Protein AF-A0A7V8XXS6-F1 (afdb_monomer)

Secondary structure (DSSP, 8-state):
---------------------------TT--TT-THHHHTTTB-S--SSS-EEEEETTEEEEE-HHHHHHHHHHHHHS-EETTTS-S-HHHHHHHHHTTSEEEEEEETTEEEEEE-HHHHHHHHHTB---TTSPPPP---S-S-GGGHHHHTTHHHHHHHHHHHHHHH-TT-EEEEEEEHHHHHHHHHHHHHGGGTT-TT--S-----HHHHHHHHHHTT--EETTEE---SEEEEEEETTEEEEEEE----TTS---PPPPPPP-PPP-------------TTHHHHGGGS-----PPPP-----------------------

Sequence (324 aa):
MSDARWGDPREYDDRDREDERPRVYDERHRDDNDPRDNVMRDLDLPRGDDRELVVDRNRVYELNGEDSRTLAAVGTFRVVPEQDLDSYHNTIDHLRDEGLVKTIDLGDERRGVVLTKEGRDLRDSHSLDRDDEPSQAFYAGVSRSREVDHDSNLYATYRQEEARLRDDHGNLEIRRVVLEQDLKREYQEFLQERNRDCSDSDGRPNRDEDEIRDWARERDLPYFDGQVHFPDYRIEYEVDGRERHEDVELFTPTTAALTPPAAPRPASASTSSDPAVAAVVPDRIRASWRNSYDARIPARPDVRQRQYQPGDGPRGLRLHATTA

pLDDT: mean 71.96, std 25.94, range [25.44, 97.25]

Solvent-accessible surface area (backbone atoms only — not comparable to full-atom values): 20903 Å² total; per-residue (Å²): 134,86,85,88,85,88,88,84,90,86,81,77,83,89,72,89,86,88,75,86,65,81,77,70,75,69,83,76,74,76,59,93,71,52,72,38,54,41,64,31,68,51,45,73,58,51,72,48,90,62,72,42,84,45,78,43,98,94,45,77,44,78,36,18,18,68,46,39,30,50,51,28,44,22,17,57,39,24,28,31,36,55,87,75,45,96,61,56,70,67,48,57,52,49,38,36,76,74,47,29,32,44,79,44,84,69,55,95,93,39,45,24,34,22,16,22,66,60,32,41,52,47,47,65,75,29,49,57,83,52,98,86,56,90,71,69,59,69,36,55,40,78,95,45,83,91,44,46,75,61,36,39,48,49,48,60,51,46,56,52,51,53,52,50,49,44,74,77,30,92,65,59,42,59,62,34,60,46,44,33,70,52,58,51,46,54,50,54,47,65,42,38,55,83,47,77,85,39,95,83,53,90,80,68,65,80,68,52,72,66,58,53,47,50,56,26,58,78,65,75,36,56,70,58,98,92,41,77,54,76,44,59,29,32,43,33,28,31,47,90,93,37,84,48,72,49,78,40,74,82,83,57,74,92,63,78,85,78,85,77,78,78,79,82,76,88,75,80,89,75,93,80,92,83,86,90,79,83,84,79,77,63,77,73,60,66,64,69,72,69,76,75,75,89,72,74,80,76,80,78,82,85,81,78,83,80,84,85,81,89,83,83,85,88,83,90,84,84,90,85,87,85,88,134

Nearest PDB structures (foldseek):
  6qil-assembly2_C  TM=9.169E-01  e=3.861E-02  Halobacterium salinarum NRC-1
  3fm5-assembly3_B  TM=5.125E-01  e=5.196E-02  Rhodococcus jostii RHA1

Foldseek 3Di:
DDDDDDDDDDDDDPDDDPDPPPPPVPPPDPPVCPVLVLLLVQFPDAQAPAFDWQDDDPDTATDHNLLSSVLSLQFQLQKEWPVLRPGDPVSLVRCVVVVQWDWDDPPPPIIIIGGAPVVVSSRVVRGRDDPPDDHEGTDGHDPDPVCNNVSHCVSVVCVVVVVVVCVVAVPKRWRYKFFQVNVVVVLVCQQCVVVPPDPPDPSGRPDDLVNSVVVCVVVVFDDPPSDTDAARMKTWIDGPNDIDIDGHHDPDCVPDDDDDPDDDDDDDDDDDDDDDDDDDDDPVVVVVVPPPDPPPPDDDDDDDDDDDDDDDDDDDDDDDDDDD

Mean predicted aligned error: 16.28 Å

Structure (mmCIF, N/CA/C/O backbone):
data_AF-A0A7V8XXS6-F1
#
_entry.id   AF-A0A7V8XXS6-F1
#
loop_
_atom_site.group_PDB
_atom_site.id
_atom_site.type_symbol
_atom_site.label_atom_id
_atom_site.label_alt_id
_atom_site.label_comp_id
_atom_site.label_asym_id
_atom_site.label_entity_id
_atom_site.label_seq_id
_atom_site.pdbx_PDB_ins_code
_atom_site.Cartn_x
_atom_site.Cartn_y
_atom_site.Cartn_z
_atom_site.occupancy
_atom_site.B_iso_or_equiv
_atom_site.auth_seq_id
_atom_site.auth_comp_id
_atom_site.auth_asym_id
_atom_site.auth_atom_id
_atom_site.pdbx_PDB_model_num
ATOM 1 N N . MET A 1 1 ? 23.940 -18.945 -87.130 1.00 38.62 1 MET A N 1
ATOM 2 C CA . MET A 1 1 ? 24.285 -17.531 -87.380 1.00 38.62 1 MET A CA 1
ATOM 3 C C . MET A 1 1 ? 23.816 -16.788 -86.137 1.00 38.62 1 MET A C 1
ATOM 5 O O . MET A 1 1 ? 22.616 -16.777 -85.919 1.00 38.62 1 MET A O 1
ATOM 9 N N . SER A 1 2 ? 24.680 -16.662 -85.122 1.00 42.12 2 SER A N 1
ATOM 10 C CA . SER A 1 2 ? 25.456 -15.436 -84.800 1.00 42.12 2 SER A CA 1
ATOM 11 C C . SER A 1 2 ? 24.488 -14.294 -84.444 1.00 42.12 2 SER A C 1
ATOM 13 O O . SER A 1 2 ? 23.660 -13.957 -85.275 1.00 42.12 2 SER A O 1
ATOM 15 N N . ASP A 1 3 ? 24.450 -13.708 -83.250 1.00 41.78 3 ASP A N 1
ATOM 16 C CA . ASP A 1 3 ? 25.565 -13.211 -82.449 1.00 41.78 3 ASP A CA 1
ATOM 17 C C . ASP A 1 3 ? 25.153 -13.008 -80.983 1.00 41.78 3 ASP A C 1
ATOM 19 O O . ASP A 1 3 ? 24.004 -12.686 -80.683 1.00 41.78 3 ASP A O 1
ATOM 23 N N . ALA A 1 4 ? 26.128 -13.146 -80.088 1.00 51.53 4 ALA A N 1
ATOM 24 C CA . ALA A 1 4 ? 26.055 -12.710 -78.701 1.00 51.53 4 ALA A CA 1
ATOM 25 C C . ALA A 1 4 ? 26.712 -11.328 -78.574 1.00 51.53 4 ALA A C 1
ATOM 27 O O . ALA A 1 4 ? 27.807 -11.116 -79.094 1.00 51.53 4 ALA A O 1
ATOM 28 N N . ARG A 1 5 ? 26.106 -10.407 -77.814 1.00 46.97 5 ARG A N 1
ATOM 29 C CA . ARG A 1 5 ? 26.803 -9.217 -77.307 1.00 46.97 5 ARG A CA 1
ATOM 30 C C . ARG A 1 5 ? 26.410 -8.944 -75.855 1.00 46.97 5 ARG A C 1
ATOM 32 O O . ARG A 1 5 ? 25.235 -8.863 -75.526 1.00 46.97 5 ARG A O 1
ATOM 39 N N . TRP A 1 6 ? 27.445 -8.866 -75.028 1.00 45.41 6 TRP A N 1
ATOM 40 C CA . TRP A 1 6 ? 27.476 -8.750 -73.570 1.00 45.41 6 TRP A CA 1
ATOM 41 C C . TRP A 1 6 ? 27.361 -7.307 -73.040 1.00 45.41 6 TRP A C 1
ATOM 43 O O . TRP A 1 6 ? 27.766 -6.374 -73.735 1.00 45.41 6 TRP A O 1
ATOM 53 N N . GLY A 1 7 ? 26.966 -7.201 -71.760 1.00 37.53 7 GLY A N 1
ATOM 54 C CA . GLY A 1 7 ? 27.161 -6.076 -70.818 1.00 37.53 7 GLY A CA 1
ATOM 55 C C . GLY A 1 7 ? 25.826 -5.474 -70.354 1.00 37.53 7 GLY A C 1
ATOM 56 O O . GLY A 1 7 ? 25.020 -5.141 -71.210 1.00 37.53 7 GLY A O 1
ATOM 57 N N . ASP A 1 8 ? 25.471 -5.305 -69.077 1.00 45.03 8 ASP A N 1
ATOM 58 C CA . ASP A 1 8 ? 26.171 -5.282 -67.776 1.00 45.03 8 ASP A CA 1
ATOM 59 C C . ASP A 1 8 ? 25.093 -5.487 -66.659 1.00 45.03 8 ASP A C 1
ATOM 61 O O . ASP A 1 8 ? 23.908 -5.301 -66.952 1.00 45.03 8 ASP A O 1
ATOM 65 N N . PRO A 1 9 ? 25.423 -5.916 -65.419 1.00 53.09 9 PRO A N 1
ATOM 66 C CA . PRO A 1 9 ? 24.487 -6.453 -64.438 1.00 53.09 9 PRO A CA 1
ATOM 67 C C . PRO A 1 9 ? 24.044 -5.428 -63.385 1.00 53.09 9 PRO A C 1
ATOM 69 O O . PRO A 1 9 ? 24.781 -4.498 -63.062 1.00 53.09 9 PRO A O 1
ATOM 72 N N . ARG A 1 10 ? 22.904 -5.757 -62.759 1.00 49.75 10 ARG A N 1
ATOM 73 C CA . ARG A 1 10 ? 22.294 -5.242 -61.513 1.00 49.75 10 ARG A CA 1
ATOM 74 C C . ARG A 1 10 ? 20.968 -4.542 -61.773 1.00 49.75 10 ARG A C 1
ATOM 76 O O . ARG A 1 10 ? 20.918 -3.331 -61.905 1.00 49.75 10 ARG A O 1
ATOM 83 N N . GLU A 1 11 ? 19.899 -5.315 -61.685 1.00 38.12 11 GLU A N 1
ATOM 84 C CA . GLU A 1 11 ? 18.718 -4.859 -60.961 1.00 38.12 11 GLU A CA 1
ATOM 85 C C . GLU A 1 11 ? 18.324 -6.012 -60.045 1.00 38.12 11 GLU A C 1
ATOM 87 O O . GLU A 1 11 ? 17.889 -7.079 -60.479 1.00 38.12 11 GLU A O 1
ATOM 92 N N . TYR A 1 12 ? 18.688 -5.833 -58.777 1.00 44.69 12 TYR A N 1
ATOM 93 C CA . TYR A 1 12 ? 18.210 -6.657 -57.688 1.00 44.69 12 TYR A CA 1
ATOM 94 C C . TYR A 1 12 ? 16.708 -6.414 -57.549 1.00 44.69 12 TYR A C 1
ATOM 96 O O . TYR A 1 12 ? 16.253 -5.280 -57.567 1.00 44.69 12 TYR A O 1
ATOM 104 N N . ASP A 1 13 ? 15.997 -7.526 -57.446 1.00 44.34 13 ASP A N 1
ATOM 105 C CA . ASP A 1 13 ? 14.722 -7.752 -56.774 1.00 44.34 13 ASP A CA 1
ATOM 106 C C . ASP A 1 13 ? 14.307 -6.634 -55.787 1.00 44.34 13 ASP A C 1
ATOM 108 O O . ASP A 1 13 ? 14.613 -6.696 -54.599 1.00 44.34 13 ASP A O 1
ATOM 112 N N . ASP A 1 14 ? 13.581 -5.622 -56.269 1.00 42.88 14 ASP A N 1
ATOM 113 C CA . ASP A 1 14 ? 12.749 -4.756 -55.426 1.00 42.88 14 ASP A CA 1
ATOM 114 C C . ASP A 1 14 ? 11.363 -5.403 -55.303 1.00 42.88 14 ASP A C 1
ATOM 116 O O . ASP A 1 14 ? 10.353 -4.955 -55.852 1.00 42.88 14 ASP A O 1
ATOM 120 N N . ARG A 1 15 ? 11.331 -6.528 -54.592 1.00 51.38 15 ARG A N 1
ATOM 121 C CA . ARG A 1 15 ? 10.144 -6.965 -53.861 1.00 51.38 15 ARG A CA 1
ATOM 122 C C . ARG A 1 15 ? 10.455 -6.774 -52.384 1.00 51.38 15 ARG A C 1
ATOM 124 O O . ARG A 1 15 ? 11.540 -7.126 -51.942 1.00 51.38 15 ARG A O 1
ATOM 131 N N . ASP A 1 16 ? 9.481 -6.223 -51.671 1.00 51.50 16 ASP A N 1
ATOM 132 C CA . ASP A 1 16 ? 9.476 -5.907 -50.236 1.00 51.50 16 ASP A CA 1
ATOM 133 C C . ASP A 1 16 ? 9.913 -4.482 -49.871 1.00 51.50 16 ASP A C 1
ATOM 135 O O . ASP A 1 16 ? 10.986 -4.253 -49.313 1.00 51.50 16 ASP A O 1
ATOM 139 N N . ARG A 1 17 ? 9.015 -3.515 -50.106 1.00 50.47 17 ARG A N 1
ATOM 140 C CA . ARG A 1 17 ? 8.819 -2.348 -49.221 1.00 50.47 17 ARG A CA 1
ATOM 141 C C . ARG A 1 17 ? 7.512 -1.610 -49.541 1.00 50.47 17 ARG A C 1
ATOM 143 O O . ARG A 1 17 ? 7.499 -0.456 -49.944 1.00 50.47 17 ARG A O 1
ATOM 150 N N . GLU A 1 18 ? 6.388 -2.280 -49.320 1.00 45.28 18 GLU A N 1
ATOM 151 C CA . GLU A 1 18 ? 5.104 -1.608 -49.093 1.00 45.28 18 GLU A CA 1
ATOM 152 C C . GLU A 1 18 ? 4.567 -2.075 -47.742 1.00 45.28 18 GLU A C 1
ATOM 154 O O . GLU A 1 18 ? 3.834 -3.049 -47.671 1.00 45.28 18 GLU A O 1
ATOM 159 N N . ASP A 1 19 ? 5.036 -1.437 -46.668 1.00 46.12 19 ASP A N 1
ATOM 160 C CA . ASP A 1 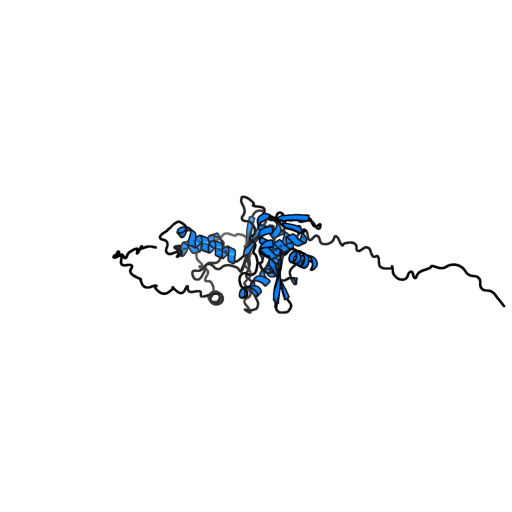19 ? 4.259 -1.179 -45.443 1.00 46.12 19 ASP A CA 1
ATOM 161 C C . ASP A 1 19 ? 5.085 -0.330 -44.451 1.00 46.12 19 ASP A C 1
ATOM 163 O O . ASP A 1 19 ? 5.129 -0.567 -43.246 1.00 46.12 19 ASP A O 1
ATOM 167 N N . GLU A 1 20 ? 5.725 0.738 -44.941 1.00 42.75 20 GLU A N 1
ATOM 168 C CA . GLU A 1 20 ? 6.057 1.887 -44.089 1.00 42.75 20 GLU A CA 1
ATOM 169 C C . GLU A 1 20 ? 4.801 2.751 -43.953 1.00 42.75 20 GLU A C 1
ATOM 171 O O . GLU A 1 20 ? 4.702 3.869 -44.456 1.00 42.75 20 GLU A O 1
ATOM 176 N N . ARG A 1 21 ? 3.794 2.213 -43.258 1.00 39.09 21 ARG A N 1
ATOM 177 C CA . ARG A 1 21 ? 2.845 3.093 -42.586 1.00 39.09 21 ARG A CA 1
ATOM 178 C C . ARG A 1 21 ? 3.634 3.769 -41.470 1.00 39.09 21 ARG A C 1
ATOM 180 O O . ARG A 1 21 ? 4.191 3.049 -40.636 1.00 39.09 21 ARG A O 1
ATOM 187 N N . PRO A 1 22 ? 3.686 5.110 -41.412 1.00 37.88 22 PRO A N 1
ATOM 188 C CA . PRO A 1 22 ? 4.126 5.785 -40.209 1.00 37.88 22 PRO A CA 1
ATOM 189 C C . PRO A 1 22 ? 3.270 5.212 -39.087 1.00 37.88 22 PRO A C 1
ATOM 191 O O . PRO A 1 22 ? 2.044 5.357 -39.107 1.00 37.88 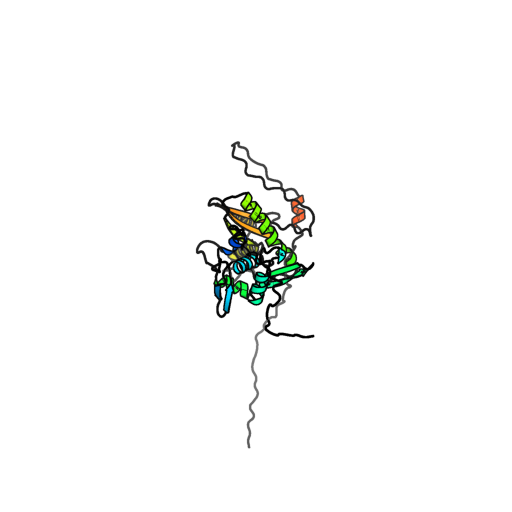22 PRO A O 1
ATOM 194 N N . ARG A 1 23 ? 3.892 4.499 -38.145 1.00 44.66 23 ARG A N 1
ATOM 195 C CA . ARG A 1 23 ? 3.284 4.300 -36.838 1.00 44.66 23 ARG A CA 1
ATOM 196 C C . ARG A 1 23 ? 3.234 5.697 -36.252 1.00 44.66 23 ARG A C 1
ATOM 198 O O . ARG A 1 23 ? 4.194 6.170 -35.660 1.00 44.66 23 ARG A O 1
ATOM 205 N N . VAL A 1 24 ? 2.146 6.392 -36.565 1.00 38.34 24 VAL A N 1
ATOM 206 C CA . VAL A 1 24 ? 1.653 7.496 -35.771 1.00 38.34 24 VAL A CA 1
ATOM 207 C C . VAL A 1 24 ? 1.578 6.885 -34.385 1.00 38.34 24 VAL A C 1
ATOM 209 O O . VAL A 1 24 ? 0.745 6.014 -34.142 1.00 38.34 24 VAL A O 1
ATOM 212 N N . TYR A 1 25 ? 2.564 7.211 -33.551 1.00 40.09 25 TYR A N 1
ATOM 213 C CA . TYR A 1 25 ? 2.436 7.061 -32.119 1.00 40.09 25 TYR A CA 1
ATOM 214 C C . TYR A 1 25 ? 1.132 7.778 -31.810 1.00 40.09 25 TYR A C 1
ATOM 216 O O . TYR A 1 25 ? 1.031 8.989 -32.007 1.00 40.09 25 TYR A O 1
ATOM 224 N N . ASP A 1 26 ? 0.085 7.006 -31.537 1.00 36.59 26 ASP A N 1
ATOM 225 C CA . ASP A 1 26 ? -1.182 7.563 -31.115 1.00 36.59 26 ASP A CA 1
ATOM 226 C C . ASP A 1 26 ? -0.848 8.262 -29.792 1.00 36.59 26 ASP A C 1
ATOM 228 O O . ASP A 1 26 ? -0.727 7.627 -28.755 1.00 36.59 26 ASP A O 1
ATOM 232 N N . GLU A 1 27 ? -0.658 9.582 -29.833 1.00 40.16 27 GLU A N 1
ATOM 233 C CA . GLU A 1 27 ? -0.591 10.477 -28.664 1.00 40.16 27 GLU A CA 1
ATOM 234 C C . GLU A 1 27 ? -1.931 10.493 -27.890 1.00 40.16 27 GLU A C 1
ATOM 236 O O . GLU A 1 27 ? -2.155 11.308 -26.997 1.00 40.16 27 GLU A O 1
ATOM 241 N N . ARG A 1 28 ? -2.859 9.598 -28.244 1.00 42.72 28 ARG A N 1
ATOM 242 C CA . ARG A 1 28 ? -4.103 9.336 -27.540 1.00 42.72 28 ARG A CA 1
ATOM 243 C C . ARG A 1 28 ? -3.830 8.304 -26.452 1.00 42.72 28 ARG A C 1
ATOM 245 O O . ARG A 1 28 ? -3.552 7.156 -26.771 1.00 42.72 28 ARG A O 1
ATOM 252 N N . HIS A 1 29 ? -3.979 8.761 -25.207 1.00 42.84 29 HIS A N 1
ATOM 253 C CA . HIS A 1 29 ? -3.791 8.076 -23.920 1.00 42.84 29 HIS A CA 1
ATOM 254 C C . HIS A 1 29 ? -2.507 8.432 -23.154 1.00 42.84 29 HIS A C 1
ATOM 256 O O . HIS A 1 29 ? -1.905 7.588 -22.502 1.00 42.84 29 HIS A O 1
ATOM 262 N N . ARG A 1 30 ? -2.162 9.725 -23.077 1.00 49.00 30 ARG A N 1
ATOM 263 C CA . ARG A 1 30 ? -1.912 10.252 -21.728 1.00 49.00 30 ARG A CA 1
ATOM 264 C C . ARG A 1 30 ? -3.259 10.219 -21.021 1.00 49.00 30 ARG A C 1
ATOM 266 O O . ARG A 1 30 ? -4.082 11.107 -21.226 1.00 49.00 30 ARG A O 1
ATOM 273 N N . ASP A 1 31 ? -3.546 9.129 -20.316 1.00 52.38 31 ASP A N 1
ATOM 274 C CA . ASP A 1 31 ? -4.564 9.191 -19.279 1.00 52.38 31 ASP A CA 1
ATOM 275 C C . ASP A 1 31 ? -4.013 10.172 -18.248 1.00 52.38 31 ASP A C 1
ATOM 277 O O . ASP A 1 31 ? -3.254 9.797 -17.361 1.00 52.38 31 ASP A O 1
ATOM 281 N N . ASP A 1 32 ? -4.377 11.450 -18.379 1.00 55.41 32 ASP A N 1
ATOM 282 C CA . ASP A 1 32 ? -4.060 12.508 -17.408 1.00 55.41 32 ASP A CA 1
ATOM 283 C C . ASP A 1 32 ? -4.626 12.187 -15.997 1.00 55.41 32 ASP A C 1
ATOM 285 O O . ASP A 1 32 ? -4.482 12.982 -15.074 1.00 55.41 32 ASP A O 1
ATOM 289 N N . ASN A 1 33 ? -5.257 11.016 -15.825 1.00 68.19 33 ASN A N 1
ATOM 290 C CA . ASN A 1 33 ? -5.839 10.478 -14.603 1.00 68.19 33 ASN A CA 1
ATOM 291 C C . ASN A 1 33 ? -5.456 9.003 -14.350 1.00 68.19 33 ASN A C 1
ATOM 293 O O . ASN A 1 33 ? -6.274 8.253 -13.807 1.00 68.19 33 ASN A O 1
ATOM 297 N N . ASP A 1 34 ? -4.251 8.550 -14.718 1.00 83.44 34 ASP A N 1
ATOM 298 C CA . ASP A 1 34 ? -3.785 7.223 -14.289 1.00 83.44 34 ASP A CA 1
ATOM 299 C C . ASP A 1 34 ? -3.885 7.125 -12.752 1.00 83.44 34 ASP A C 1
ATOM 301 O O . ASP A 1 34 ? -3.281 7.922 -12.031 1.00 83.44 34 ASP A O 1
ATOM 305 N N . PRO A 1 35 ? -4.665 6.188 -12.189 1.00 83.31 35 PRO A N 1
ATOM 306 C CA . PRO A 1 35 ? -4.868 6.127 -10.744 1.00 83.31 35 PRO A CA 1
ATOM 307 C C . PRO A 1 35 ? -3.594 5.790 -9.964 1.00 83.31 35 PRO A C 1
ATOM 309 O O . PRO A 1 35 ? -3.535 6.042 -8.761 1.00 83.31 35 PRO A O 1
ATOM 312 N N . ARG A 1 36 ? -2.554 5.273 -10.626 1.00 89.50 36 ARG A N 1
ATOM 313 C CA . ARG A 1 36 ? -1.234 5.058 -10.024 1.00 89.50 36 ARG A CA 1
ATOM 314 C C . ARG A 1 36 ? -0.514 6.379 -9.738 1.00 89.50 36 ARG A C 1
ATOM 316 O O . ARG A 1 36 ? 0.305 6.421 -8.823 1.00 89.50 36 ARG A O 1
ATOM 323 N N . ASP A 1 37 ? -0.850 7.466 -10.438 1.00 87.81 37 ASP A N 1
ATOM 324 C CA . ASP A 1 37 ? -0.275 8.790 -10.163 1.00 87.81 37 ASP A CA 1
ATOM 325 C C . ASP A 1 37 ? -0.681 9.322 -8.779 1.00 87.81 37 ASP A C 1
ATOM 327 O O . ASP A 1 37 ? 0.097 10.046 -8.151 1.00 87.81 37 ASP A O 1
ATOM 331 N N . ASN A 1 38 ? -1.840 8.900 -8.254 1.00 86.75 38 ASN A N 1
ATOM 332 C CA . ASN A 1 38 ? -2.298 9.271 -6.912 1.00 86.75 38 ASN A CA 1
ATOM 333 C C . ASN A 1 38 ? -1.319 8.790 -5.829 1.00 86.75 38 ASN A C 1
ATOM 335 O O . ASN A 1 38 ? -0.929 9.553 -4.951 1.00 86.75 38 ASN A O 1
ATOM 339 N N . VAL A 1 39 ? -0.872 7.532 -5.920 1.00 85.50 39 VAL A N 1
ATOM 340 C CA . VAL A 1 39 ? 0.067 6.926 -4.956 1.00 85.50 39 VAL A CA 1
ATOM 341 C C . VAL A 1 39 ? 1.531 7.287 -5.237 1.00 85.50 39 VAL A C 1
ATOM 343 O O . VAL A 1 39 ? 2.413 6.991 -4.436 1.00 85.50 39 VAL A O 1
ATOM 346 N N . MET A 1 40 ? 1.801 7.954 -6.362 1.00 87.75 40 MET A N 1
ATOM 347 C CA . MET A 1 40 ? 3.117 8.476 -6.739 1.00 87.75 40 MET A CA 1
ATOM 348 C C . MET A 1 40 ? 3.334 9.924 -6.266 1.00 87.75 40 MET A C 1
ATOM 350 O O . MET A 1 40 ? 4.430 10.466 -6.390 1.00 87.75 40 MET A O 1
ATOM 354 N N . ARG A 1 41 ? 2.298 10.609 -5.766 1.00 82.44 41 ARG A N 1
ATOM 355 C CA . ARG A 1 41 ? 2.347 12.042 -5.422 1.00 82.44 41 ARG A CA 1
ATOM 356 C C . ARG A 1 41 ? 3.475 12.411 -4.454 1.00 82.44 41 ARG A C 1
ATOM 358 O O . ARG A 1 41 ? 4.064 13.480 -4.604 1.00 82.44 41 ARG A O 1
ATOM 365 N N . ASP A 1 42 ? 3.795 11.510 -3.534 1.00 83.31 42 ASP A N 1
ATOM 366 C CA . ASP A 1 42 ? 4.806 11.712 -2.493 1.00 83.31 42 ASP A CA 1
ATOM 367 C C . ASP A 1 42 ? 6.199 11.204 -2.901 1.00 83.31 42 ASP A C 1
ATOM 369 O O . ASP A 1 42 ? 7.073 11.058 -2.053 1.00 83.31 42 ASP A O 1
ATOM 373 N N . LEU A 1 43 ? 6.420 10.904 -4.187 1.00 86.38 43 LEU A N 1
ATOM 374 C CA . LEU A 1 43 ? 7.686 10.379 -4.699 1.00 86.38 43 LEU A CA 1
ATOM 375 C C . LEU A 1 43 ? 8.379 11.377 -5.630 1.00 86.38 43 LEU A C 1
ATOM 377 O O . LEU A 1 43 ? 7.772 11.882 -6.583 1.00 86.38 43 LEU A O 1
ATOM 381 N N . ASP A 1 44 ? 9.671 11.586 -5.383 1.00 90.06 44 ASP A N 1
ATOM 382 C CA . ASP A 1 44 ? 10.605 12.289 -6.266 1.00 90.06 44 ASP A CA 1
ATOM 383 C C . ASP A 1 44 ? 11.235 11.306 -7.263 1.00 90.06 44 ASP A C 1
ATOM 385 O O . ASP A 1 44 ? 12.427 11.015 -7.242 1.00 90.06 44 ASP A O 1
ATOM 389 N N . LEU A 1 45 ? 10.391 10.710 -8.106 1.00 92.50 45 LEU A N 1
ATOM 390 C CA . LEU A 1 45 ? 10.809 9.798 -9.169 1.00 92.50 45 LEU A CA 1
ATOM 391 C C . LEU A 1 45 ? 10.417 10.353 -10.547 1.00 92.50 45 LEU A C 1
ATOM 393 O O . LEU A 1 45 ? 9.465 11.140 -10.639 1.00 92.50 45 LEU A O 1
ATOM 397 N N . PRO A 1 46 ? 11.112 9.938 -11.626 1.00 93.50 46 PRO A N 1
ATOM 398 C CA . PRO A 1 46 ? 10.808 10.375 -12.984 1.00 93.50 46 PRO A CA 1
ATOM 399 C C . PRO A 1 46 ? 9.330 10.183 -13.324 1.00 93.50 46 PRO A C 1
ATOM 401 O O . PRO A 1 46 ? 8.748 9.141 -13.030 1.00 93.50 46 PRO A O 1
ATOM 404 N N . ARG A 1 47 ? 8.720 11.191 -13.959 1.00 91.00 47 ARG A N 1
ATOM 405 C CA . ARG A 1 47 ? 7.307 11.160 -14.393 1.00 91.00 47 ARG A CA 1
ATOM 406 C C . ARG A 1 47 ? 7.133 11.148 -15.911 1.00 91.00 47 ARG A C 1
ATOM 408 O O . ARG A 1 47 ? 6.037 10.864 -16.392 1.00 91.00 47 ARG A O 1
ATOM 415 N N . GLY A 1 48 ? 8.192 11.490 -16.647 1.00 89.00 48 GLY A N 1
ATOM 416 C CA . GLY A 1 48 ? 8.195 11.570 -18.106 1.00 89.00 48 GLY A CA 1
ATOM 417 C C . GLY A 1 48 ? 8.340 10.210 -18.786 1.00 89.00 48 GLY A C 1
ATOM 418 O O . GLY A 1 48 ? 8.624 9.203 -18.148 1.00 89.00 48 GLY A O 1
ATOM 419 N N . ASP A 1 49 ? 8.150 10.183 -20.101 1.00 89.12 49 ASP A N 1
ATOM 420 C CA . ASP A 1 49 ? 8.242 8.950 -20.895 1.00 89.12 49 ASP A CA 1
ATOM 421 C C . ASP A 1 49 ? 9.702 8.485 -21.087 1.00 89.12 49 ASP A C 1
ATOM 423 O O . ASP A 1 49 ? 9.977 7.288 -21.235 1.00 89.12 49 ASP A O 1
ATOM 427 N N . ASP A 1 50 ? 10.640 9.436 -21.048 1.00 91.62 50 ASP A N 1
ATOM 428 C CA . ASP A 1 50 ? 12.075 9.201 -21.188 1.00 91.62 50 ASP A CA 1
ATOM 429 C C . ASP A 1 50 ? 12.679 8.593 -19.915 1.00 91.62 50 ASP A C 1
ATOM 431 O O . ASP A 1 50 ? 12.280 8.909 -18.794 1.00 91.62 50 ASP A O 1
ATOM 435 N N . ARG A 1 51 ? 13.672 7.715 -20.092 1.00 94.50 51 ARG A N 1
ATOM 436 C CA . ARG A 1 51 ? 14.433 7.148 -18.973 1.00 94.50 51 ARG A CA 1
ATOM 437 C C . ARG A 1 51 ? 15.409 8.181 -18.422 1.00 94.50 51 ARG A C 1
ATOM 439 O O . ARG A 1 51 ? 16.221 8.739 -19.160 1.00 94.50 51 ARG A O 1
ATOM 446 N N . GLU A 1 52 ? 15.370 8.365 -17.112 1.00 96.06 52 GLU A N 1
ATOM 447 C CA . GLU A 1 52 ? 16.226 9.263 -16.349 1.00 96.06 52 GLU A CA 1
ATOM 448 C C . GLU A 1 52 ? 17.045 8.470 -15.322 1.00 96.06 52 GLU A C 1
ATOM 450 O O . GLU A 1 52 ? 16.626 7.420 -14.830 1.00 96.06 52 GLU A O 1
ATOM 455 N N . LEU A 1 53 ? 18.242 8.968 -15.001 1.00 95.69 53 LEU A N 1
ATOM 456 C CA . LEU A 1 53 ? 19.121 8.329 -14.025 1.00 95.69 53 LEU A CA 1
ATOM 457 C C . LEU A 1 53 ? 18.669 8.672 -12.604 1.00 95.69 53 LEU A C 1
ATOM 459 O O . LEU A 1 53 ? 18.763 9.823 -12.182 1.00 95.69 53 LEU A O 1
ATOM 463 N N . VAL A 1 54 ? 18.264 7.658 -11.848 1.00 95.12 54 VAL A N 1
ATOM 464 C CA . VAL A 1 54 ? 17.886 7.769 -10.438 1.00 95.12 54 VAL A CA 1
ATOM 465 C C . VAL A 1 54 ? 18.974 7.141 -9.580 1.00 95.12 54 VAL A C 1
ATOM 467 O O . VAL A 1 54 ? 19.299 5.961 -9.714 1.00 95.12 54 VAL A O 1
ATOM 470 N N . VAL A 1 55 ? 19.566 7.940 -8.695 1.00 91.88 55 VAL A N 1
ATOM 471 C CA . VAL A 1 55 ? 20.650 7.495 -7.813 1.00 91.88 55 VAL A CA 1
ATOM 472 C C . VAL A 1 55 ? 20.079 7.133 -6.448 1.00 91.88 55 VAL A C 1
ATOM 474 O O . VAL A 1 55 ? 19.441 7.962 -5.805 1.00 91.88 55 VAL A O 1
ATOM 477 N N . ASP A 1 56 ? 20.365 5.925 -5.969 1.00 89.12 56 ASP A N 1
ATOM 478 C CA . ASP A 1 56 ? 20.130 5.531 -4.578 1.00 89.12 56 ASP A CA 1
ATOM 479 C C . ASP A 1 56 ? 21.390 4.903 -3.993 1.00 89.12 56 ASP A C 1
ATOM 481 O O . ASP A 1 56 ? 21.895 3.881 -4.469 1.00 89.12 56 ASP A O 1
ATOM 485 N N . ARG A 1 57 ? 21.906 5.527 -2.931 1.00 85.94 57 ARG A N 1
ATOM 486 C CA . ARG A 1 57 ? 23.130 5.114 -2.233 1.00 85.94 57 ARG A CA 1
ATOM 487 C C . ARG A 1 57 ? 24.300 4.904 -3.211 1.00 85.94 57 ARG A C 1
ATOM 489 O O . ARG A 1 57 ? 24.925 5.867 -3.636 1.00 85.94 57 ARG A O 1
ATOM 496 N N . ASN A 1 58 ? 24.596 3.648 -3.555 1.00 87.94 58 ASN A N 1
ATOM 497 C CA . ASN A 1 58 ? 25.700 3.241 -4.433 1.00 87.94 58 ASN A CA 1
ATOM 498 C C . ASN A 1 58 ? 25.214 2.610 -5.752 1.00 87.94 58 ASN A C 1
ATOM 500 O O . ASN A 1 58 ? 25.986 1.915 -6.415 1.00 87.94 58 ASN A O 1
ATOM 504 N N . ARG A 1 59 ? 23.936 2.774 -6.099 1.00 91.75 59 ARG A N 1
ATOM 505 C CA . ARG A 1 59 ? 23.321 2.244 -7.318 1.00 91.75 59 ARG A CA 1
ATOM 506 C C . ARG A 1 59 ? 22.728 3.379 -8.141 1.00 91.75 59 ARG A C 1
ATOM 508 O O . ARG A 1 59 ? 22.308 4.400 -7.602 1.00 91.75 59 ARG A O 1
ATOM 515 N N . VAL A 1 60 ? 22.737 3.181 -9.451 1.00 94.00 60 VAL A N 1
ATOM 516 C CA . VAL A 1 60 ? 22.122 4.077 -10.425 1.00 94.00 60 VAL A CA 1
ATOM 517 C C . VAL A 1 60 ? 21.156 3.230 -11.231 1.00 94.00 60 VAL A C 1
ATOM 519 O O . VAL A 1 60 ? 21.563 2.189 -11.742 1.00 94.00 60 VAL A O 1
ATOM 522 N N . TYR A 1 61 ? 19.909 3.672 -11.296 1.00 95.62 61 TYR A N 1
ATOM 523 C CA . TYR A 1 61 ? 18.830 3.040 -12.040 1.00 95.62 61 TYR A CA 1
ATOM 524 C C . TYR A 1 61 ? 18.435 3.940 -13.207 1.00 95.62 61 TYR A C 1
ATOM 526 O O . TYR A 1 61 ? 18.492 5.161 -13.084 1.00 95.62 61 TYR A O 1
ATOM 534 N N . GLU A 1 62 ? 18.012 3.358 -14.323 1.00 96.19 62 GLU A N 1
ATOM 535 C CA . GLU A 1 62 ? 17.396 4.097 -15.429 1.00 96.19 62 GLU A CA 1
ATOM 536 C C . GLU A 1 62 ? 15.882 3.901 -15.379 1.00 96.19 62 GLU A C 1
ATOM 538 O O . GLU A 1 62 ? 15.382 2.845 -15.771 1.00 96.19 62 GLU A O 1
ATOM 543 N N . LEU A 1 63 ? 15.148 4.903 -14.894 1.00 96.50 63 LEU A N 1
ATOM 544 C CA . LEU A 1 63 ? 13.703 4.817 -14.667 1.00 96.50 63 LEU A CA 1
ATOM 545 C C . LEU A 1 63 ? 12.959 5.880 -15.464 1.00 96.50 63 LEU A C 1
ATOM 547 O O . LEU A 1 63 ? 13.439 7.001 -15.603 1.00 96.50 63 LEU A O 1
ATOM 551 N N . ASN A 1 64 ? 11.776 5.541 -15.960 1.00 94.94 64 ASN A N 1
ATOM 552 C CA . ASN A 1 64 ? 10.833 6.513 -16.510 1.00 94.94 64 ASN A CA 1
ATOM 553 C C . ASN A 1 64 ? 9.558 6.614 -15.647 1.00 94.94 64 ASN A C 1
ATOM 555 O O . ASN A 1 64 ? 9.460 6.036 -14.560 1.00 94.94 64 ASN A O 1
ATOM 559 N N . GLY A 1 65 ? 8.567 7.360 -16.132 1.00 93.31 65 GLY A N 1
ATOM 560 C CA . GLY A 1 65 ? 7.269 7.548 -15.486 1.00 93.31 65 GLY A CA 1
ATOM 561 C C . GLY A 1 65 ? 6.491 6.254 -15.297 1.00 93.31 65 GLY A C 1
ATOM 562 O O . GLY A 1 65 ? 5.909 6.035 -14.238 1.00 93.31 65 GLY A O 1
ATOM 563 N N . GLU A 1 66 ? 6.513 5.364 -16.286 1.00 94.50 66 GLU A N 1
ATOM 564 C CA . GLU A 1 66 ? 5.798 4.088 -16.220 1.00 94.50 66 GLU A CA 1
ATOM 565 C C . GLU A 1 66 ? 6.433 3.124 -15.206 1.00 94.50 66 GLU A C 1
ATOM 567 O O . GLU A 1 66 ? 5.723 2.489 -14.420 1.00 94.50 66 GLU A O 1
ATOM 572 N N . ASP A 1 67 ? 7.767 3.072 -15.156 1.00 95.25 67 ASP A N 1
ATOM 573 C CA . ASP A 1 67 ? 8.513 2.346 -14.124 1.00 95.25 67 ASP A CA 1
ATOM 574 C C . ASP A 1 67 ? 8.132 2.854 -12.727 1.00 95.25 67 ASP A C 1
ATOM 576 O O . ASP A 1 67 ? 7.799 2.081 -11.827 1.00 95.25 67 ASP A O 1
ATOM 580 N N . SER A 1 68 ? 8.118 4.175 -12.562 1.00 94.69 68 SER A N 1
ATOM 581 C CA . SER A 1 68 ? 7.855 4.834 -11.286 1.00 94.69 68 SER A CA 1
ATOM 582 C C . SER A 1 68 ? 6.403 4.654 -10.815 1.00 94.69 68 SER A C 1
ATOM 584 O O . SER A 1 68 ? 6.179 4.347 -9.642 1.00 94.69 68 SER A O 1
ATOM 586 N N . ARG A 1 69 ? 5.410 4.742 -11.715 1.00 93.62 69 ARG A N 1
ATOM 587 C CA . ARG A 1 69 ? 3.996 4.418 -11.419 1.00 93.62 69 ARG A CA 1
ATOM 588 C C . ARG A 1 69 ? 3.822 2.964 -11.001 1.00 93.62 69 ARG A C 1
ATOM 590 O O . ARG A 1 69 ? 3.101 2.669 -10.047 1.00 93.62 69 ARG A O 1
ATOM 597 N N . THR A 1 70 ? 4.502 2.053 -11.693 1.00 94.62 70 THR A N 1
ATOM 598 C CA . THR A 1 70 ? 4.460 0.620 -11.387 1.00 94.62 70 THR A CA 1
ATOM 599 C C . THR A 1 70 ? 5.064 0.336 -10.011 1.00 94.62 70 THR A C 1
ATOM 601 O O . THR A 1 70 ? 4.457 -0.377 -9.212 1.00 94.62 70 THR A O 1
ATOM 604 N N . LEU A 1 71 ? 6.215 0.938 -9.686 1.00 94.00 71 LEU A N 1
ATOM 605 C CA . LEU A 1 71 ? 6.839 0.828 -8.362 1.00 94.00 71 LEU A CA 1
ATOM 606 C C . LEU A 1 71 ? 5.940 1.374 -7.251 1.00 94.00 71 LEU A C 1
ATOM 608 O O . LEU A 1 71 ? 5.833 0.742 -6.198 1.00 94.00 71 LEU A O 1
ATOM 612 N N . ALA A 1 72 ? 5.279 2.510 -7.489 1.00 92.81 72 ALA A N 1
ATOM 613 C CA . ALA A 1 72 ? 4.355 3.098 -6.530 1.00 92.81 72 ALA A CA 1
ATOM 614 C C . ALA A 1 72 ? 3.177 2.152 -6.249 1.00 92.81 72 ALA A C 1
ATOM 616 O O . ALA A 1 72 ? 2.956 1.776 -5.099 1.00 92.81 72 ALA A O 1
ATOM 617 N N . ALA A 1 73 ? 2.496 1.672 -7.295 1.00 94.25 73 ALA A N 1
ATOM 618 C CA . ALA A 1 73 ? 1.372 0.746 -7.159 1.00 94.25 73 ALA A CA 1
ATOM 619 C C . ALA A 1 73 ? 1.772 -0.557 -6.446 1.00 94.25 73 ALA A C 1
ATOM 621 O O . ALA A 1 73 ? 1.158 -0.951 -5.453 1.00 94.25 73 ALA A O 1
ATOM 622 N N . VAL A 1 74 ? 2.842 -1.212 -6.901 1.00 94.31 74 VAL A N 1
ATOM 623 C CA . VAL A 1 74 ? 3.309 -2.472 -6.307 1.00 94.31 74 VAL A CA 1
ATOM 624 C C . VAL A 1 74 ? 3.743 -2.275 -4.850 1.00 94.31 74 VAL A C 1
ATOM 626 O O . VAL A 1 74 ? 3.485 -3.135 -4.004 1.00 94.31 74 VAL A O 1
ATOM 629 N N . GLY A 1 75 ? 4.371 -1.142 -4.534 1.00 92.06 75 GLY A N 1
ATOM 630 C CA . GLY A 1 75 ? 4.754 -0.804 -3.170 1.00 92.06 75 GLY A CA 1
ATOM 631 C C . GLY A 1 75 ? 3.556 -0.549 -2.258 1.00 92.06 75 GLY A C 1
ATOM 632 O O . GLY A 1 75 ? 3.580 -0.990 -1.111 1.00 92.06 75 GLY A O 1
ATOM 633 N N . THR A 1 76 ? 2.498 0.098 -2.746 1.00 93.81 76 THR A N 1
ATOM 634 C CA . THR A 1 76 ? 1.281 0.345 -1.961 1.00 93.81 76 THR A CA 1
ATOM 635 C C . THR A 1 76 ? 0.534 -0.951 -1.647 1.00 93.81 76 THR A C 1
ATOM 637 O O . THR A 1 76 ? 0.155 -1.169 -0.499 1.00 93.81 76 THR A O 1
ATOM 640 N N . PHE A 1 77 ? 0.365 -1.845 -2.628 1.00 93.31 77 PHE A N 1
ATOM 641 C CA . PHE A 1 77 ? -0.535 -3.004 -2.512 1.00 93.31 77 PHE A CA 1
ATOM 642 C C . PHE A 1 77 ? 0.152 -4.340 -2.197 1.00 93.31 77 PHE A C 1
ATOM 644 O O . PHE A 1 77 ? -0.531 -5.355 -2.118 1.00 93.31 77 PHE A O 1
ATOM 651 N N . ARG A 1 78 ? 1.477 -4.354 -1.964 1.00 90.50 78 ARG A N 1
ATOM 652 C CA . ARG A 1 78 ? 2.342 -5.530 -1.681 1.00 90.50 78 ARG A CA 1
ATOM 653 C C . ARG A 1 78 ? 2.427 -6.571 -2.797 1.00 90.50 78 ARG A C 1
ATOM 655 O O . ARG A 1 78 ? 3.533 -6.995 -3.133 1.00 90.50 78 ARG A O 1
ATOM 662 N N . VAL A 1 79 ? 1.284 -7.018 -3.313 1.00 94.31 79 VAL A N 1
ATOM 663 C CA . VAL A 1 79 ? 1.131 -8.007 -4.378 1.00 94.31 79 VAL A CA 1
ATOM 664 C C . VAL A 1 79 ? 0.139 -7.470 -5.396 1.00 94.31 79 VAL A C 1
ATOM 666 O O . VAL A 1 79 ? -1.023 -7.252 -5.075 1.00 94.31 79 VAL A O 1
ATOM 669 N N . VAL A 1 80 ? 0.587 -7.302 -6.637 1.00 95.44 80 VAL A N 1
ATOM 670 C CA . VAL A 1 80 ? -0.283 -6.876 -7.738 1.00 95.44 80 VAL A CA 1
ATOM 671 C C . VAL A 1 80 ? -0.185 -7.884 -8.880 1.00 95.44 80 VAL A C 1
ATOM 673 O O . VAL A 1 80 ? 0.927 -8.130 -9.351 1.00 95.44 80 VAL A O 1
ATOM 676 N N . PRO A 1 81 ? -1.288 -8.500 -9.335 1.00 94.75 81 PRO A N 1
ATOM 677 C CA . PRO A 1 81 ? -1.267 -9.358 -10.515 1.00 94.75 81 PRO A CA 1
ATOM 678 C C . PRO A 1 81 ? -0.721 -8.614 -11.741 1.00 94.75 81 PRO A C 1
ATOM 680 O O . PRO A 1 81 ? -1.126 -7.489 -12.017 1.00 94.75 81 PRO A O 1
ATOM 683 N N . GLU A 1 82 ? 0.175 -9.248 -12.506 1.00 94.00 82 GLU A N 1
ATOM 684 C CA . GLU A 1 82 ? 0.787 -8.640 -13.704 1.00 94.00 82 GLU A CA 1
ATOM 685 C C . GLU A 1 82 ? -0.265 -8.163 -14.713 1.00 94.00 82 GLU A C 1
ATOM 687 O O . GLU A 1 82 ? -0.059 -7.168 -15.390 1.00 94.00 82 GLU A O 1
ATOM 692 N N . GLN A 1 83 ? -1.385 -8.878 -14.799 1.00 90.81 83 GLN A N 1
ATOM 693 C CA . GLN A 1 83 ? -2.500 -8.591 -15.703 1.00 90.81 83 GLN A CA 1
ATOM 694 C C . GLN A 1 83 ? -3.357 -7.388 -15.281 1.00 90.81 83 GLN A C 1
ATOM 696 O O . GLN A 1 83 ? -4.086 -6.857 -16.111 1.00 90.81 83 GLN A O 1
ATOM 701 N N . ASP A 1 84 ? -3.299 -7.003 -14.002 1.00 91.69 84 ASP A N 1
ATOM 702 C CA . ASP A 1 84 ? -4.060 -5.871 -13.471 1.00 91.69 84 ASP A CA 1
ATOM 703 C C . ASP A 1 84 ? -3.237 -4.580 -13.562 1.00 91.69 84 ASP A C 1
ATOM 705 O O . ASP A 1 84 ? -3.791 -3.484 -13.549 1.00 91.69 84 ASP A O 1
ATOM 709 N N . LEU A 1 85 ? -1.907 -4.694 -13.667 1.00 87.94 85 LEU A N 1
ATOM 710 C CA . LEU A 1 85 ? -1.046 -3.571 -14.003 1.00 87.94 85 LEU A CA 1
ATOM 711 C C . LEU A 1 85 ? -1.306 -3.181 -15.463 1.00 87.94 85 LEU A C 1
ATOM 713 O O . LEU A 1 85 ? -0.988 -3.943 -16.371 1.00 87.94 85 LEU A O 1
ATOM 717 N N . ASP A 1 86 ? -1.772 -1.952 -15.697 1.00 80.94 86 ASP A N 1
ATOM 718 C CA . ASP A 1 86 ? -1.825 -1.323 -17.032 1.00 80.94 86 ASP A CA 1
ATOM 719 C C . ASP A 1 86 ? -0.414 -1.043 -17.611 1.00 80.94 86 ASP A C 1
ATOM 721 O O . ASP A 1 86 ? -0.223 -0.187 -18.473 1.00 80.94 86 ASP A O 1
ATOM 725 N N . SER A 1 87 ? 0.601 -1.751 -17.114 1.00 81.12 87 SER A N 1
ATOM 726 C CA . SER A 1 87 ? 1.999 -1.626 -17.484 1.00 81.12 87 SER A CA 1
ATOM 727 C C . SER A 1 87 ? 2.323 -2.499 -18.682 1.00 81.12 87 SER A C 1
ATOM 729 O O . SER A 1 87 ? 1.896 -3.650 -18.799 1.00 81.12 87 SER A O 1
ATOM 731 N N . TYR A 1 88 ? 3.194 -1.995 -19.546 1.00 81.00 88 TYR A N 1
ATOM 732 C CA . TYR A 1 88 ? 3.751 -2.814 -20.606 1.00 81.00 88 TYR A CA 1
ATOM 733 C C . TYR A 1 88 ? 4.613 -3.942 -20.017 1.00 81.00 88 TYR A C 1
ATOM 735 O O . TYR A 1 88 ? 5.352 -3.748 -19.050 1.00 81.00 88 TYR A O 1
ATOM 743 N N . HIS A 1 89 ? 4.577 -5.128 -20.633 1.00 80.88 89 HIS A N 1
ATOM 744 C CA . HIS A 1 89 ? 5.387 -6.267 -20.181 1.00 80.88 89 HIS A CA 1
ATOM 745 C C . HIS A 1 89 ? 6.887 -5.937 -20.078 1.00 80.88 89 HIS A C 1
ATOM 747 O O . HIS A 1 89 ? 7.557 -6.415 -19.165 1.00 80.88 89 HIS A O 1
ATOM 753 N N . ASN A 1 90 ? 7.407 -5.072 -20.956 1.00 88.62 90 ASN A N 1
ATOM 754 C CA . ASN A 1 90 ? 8.799 -4.627 -20.905 1.00 88.62 90 ASN A CA 1
ATOM 755 C C . ASN A 1 90 ? 9.116 -3.746 -19.679 1.00 88.62 90 ASN A C 1
ATOM 757 O O . ASN A 1 90 ? 10.259 -3.769 -19.238 1.00 88.62 90 ASN A O 1
ATOM 761 N N . THR A 1 91 ? 8.152 -3.006 -19.117 1.00 93.75 91 THR A N 1
ATOM 762 C CA . THR A 1 91 ? 8.312 -2.257 -17.854 1.00 93.75 91 THR A CA 1
ATOM 763 C C . THR A 1 91 ? 8.552 -3.223 -16.697 1.00 93.75 91 THR A C 1
ATOM 765 O O . THR A 1 91 ? 9.491 -3.059 -15.925 1.00 93.75 91 THR A O 1
ATOM 768 N N . ILE A 1 92 ? 7.741 -4.281 -16.600 1.00 94.31 92 ILE A N 1
ATOM 769 C CA . ILE A 1 92 ? 7.871 -5.285 -15.533 1.00 94.31 92 ILE A CA 1
ATOM 770 C C . ILE A 1 92 ? 9.196 -6.046 -15.667 1.00 94.31 92 ILE A C 1
ATOM 772 O O . ILE A 1 92 ? 9.895 -6.237 -14.672 1.00 94.31 92 ILE A O 1
ATOM 776 N N . ASP A 1 93 ? 9.563 -6.452 -16.887 1.00 95.12 93 ASP A N 1
ATOM 777 C CA . ASP A 1 93 ? 10.849 -7.106 -17.143 1.00 95.12 93 ASP A CA 1
ATOM 778 C C . ASP A 1 93 ? 12.029 -6.184 -16.798 1.00 95.12 93 ASP A C 1
ATOM 780 O O . ASP A 1 93 ? 12.945 -6.621 -16.106 1.00 95.12 93 ASP A O 1
ATOM 784 N N . HIS A 1 94 ? 11.973 -4.906 -17.187 1.00 96.25 94 HIS A N 1
ATOM 785 C CA . HIS A 1 94 ? 13.004 -3.916 -16.859 1.00 96.25 94 HIS A CA 1
ATOM 786 C C . HIS A 1 94 ? 13.161 -3.722 -15.348 1.00 96.25 94 HIS A C 1
ATOM 788 O O . HIS A 1 94 ? 14.252 -3.885 -14.810 1.00 96.25 94 HIS A O 1
ATOM 794 N N . LEU A 1 95 ? 12.066 -3.460 -14.629 1.00 96.69 95 LEU A N 1
ATOM 795 C CA . LEU A 1 95 ? 12.090 -3.300 -13.171 1.00 96.69 95 LEU A CA 1
ATOM 796 C C . LEU A 1 95 ? 12.598 -4.555 -12.447 1.00 96.69 95 LEU A C 1
ATOM 798 O O . LEU A 1 95 ? 13.196 -4.459 -11.369 1.00 96.69 95 LEU A O 1
ATOM 802 N N . ARG A 1 96 ? 12.340 -5.742 -13.009 1.00 96.44 96 ARG A N 1
ATOM 803 C CA . ARG A 1 96 ? 12.859 -7.010 -12.490 1.00 96.44 96 ARG A CA 1
ATOM 804 C C . ARG A 1 96 ? 14.359 -7.136 -12.736 1.00 96.44 96 ARG A C 1
ATOM 806 O O . ARG A 1 96 ? 15.070 -7.583 -11.837 1.00 96.44 96 ARG A O 1
ATOM 813 N N . ASP A 1 97 ? 14.834 -6.745 -13.913 1.00 96.38 97 ASP A N 1
ATOM 814 C CA . ASP A 1 97 ? 16.253 -6.786 -14.275 1.00 96.38 97 ASP A CA 1
ATOM 815 C C . ASP A 1 97 ? 17.074 -5.778 -13.444 1.00 96.38 97 ASP A C 1
ATOM 817 O O . ASP A 1 97 ? 18.179 -6.100 -13.004 1.00 96.38 97 ASP A O 1
ATOM 821 N N . GLU A 1 98 ? 16.486 -4.626 -13.100 1.00 95.69 98 GLU A N 1
ATOM 822 C CA . GLU A 1 98 ? 17.016 -3.660 -12.119 1.00 95.69 98 GLU A CA 1
ATOM 823 C C . GLU A 1 98 ? 16.936 -4.164 -10.659 1.00 95.69 98 GLU A C 1
ATOM 825 O O . GLU A 1 98 ? 17.511 -3.580 -9.734 1.00 95.69 98 GLU A O 1
ATOM 830 N N . GLY A 1 99 ? 16.231 -5.275 -10.416 1.00 95.81 99 GLY A N 1
ATOM 831 C CA . GLY A 1 99 ? 16.065 -5.886 -9.096 1.00 95.81 99 GLY A CA 1
ATOM 832 C C . GLY A 1 99 ? 15.136 -5.118 -8.152 1.00 95.81 99 GLY A C 1
ATOM 833 O O . GLY A 1 99 ? 15.158 -5.368 -6.944 1.00 95.81 99 GLY A O 1
ATOM 834 N N . LEU A 1 100 ? 14.326 -4.195 -8.673 1.00 96.62 100 LEU A N 1
ATOM 835 C CA . LEU A 1 100 ? 13.403 -3.359 -7.896 1.00 96.62 100 LEU A CA 1
ATOM 836 C C . LEU A 1 100 ? 12.071 -4.066 -7.624 1.00 96.62 100 LEU A C 1
ATOM 838 O O . LEU A 1 100 ? 11.431 -3.836 -6.595 1.00 96.62 100 LEU A O 1
ATOM 842 N N . VAL A 1 101 ? 11.680 -4.984 -8.506 1.00 96.94 101 VAL A N 1
ATOM 843 C CA . VAL A 1 101 ? 10.521 -5.865 -8.319 1.00 96.94 101 VAL A CA 1
ATOM 844 C C . VAL A 1 101 ? 10.908 -7.326 -8.519 1.00 96.94 101 VAL A C 1
ATOM 846 O O . VAL A 1 101 ? 11.949 -7.655 -9.087 1.00 96.94 101 VAL A O 1
ATOM 849 N N . LYS A 1 102 ? 10.056 -8.232 -8.046 1.00 96.06 102 LYS A N 1
ATOM 850 C CA . LYS A 1 102 ? 10.139 -9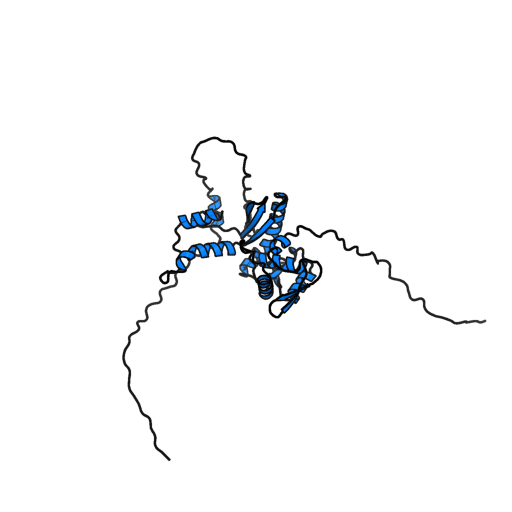.657 -8.376 1.00 96.06 102 LYS A CA 1
ATOM 851 C C . LYS A 1 102 ? 8.760 -10.201 -8.719 1.00 96.06 102 LYS A C 1
ATOM 853 O O . LYS A 1 102 ? 7.762 -9.777 -8.137 1.00 96.06 102 LYS A O 1
ATOM 858 N N . THR A 1 103 ? 8.734 -11.195 -9.597 1.00 94.75 103 THR A N 1
ATOM 859 C CA . THR A 1 103 ? 7.522 -11.943 -9.926 1.00 94.75 103 THR A CA 1
ATOM 860 C C . THR A 1 103 ? 7.385 -13.167 -9.018 1.00 94.75 103 THR A C 1
ATOM 862 O O . THR A 1 103 ? 8.361 -13.874 -8.757 1.00 94.75 103 THR A O 1
ATOM 865 N 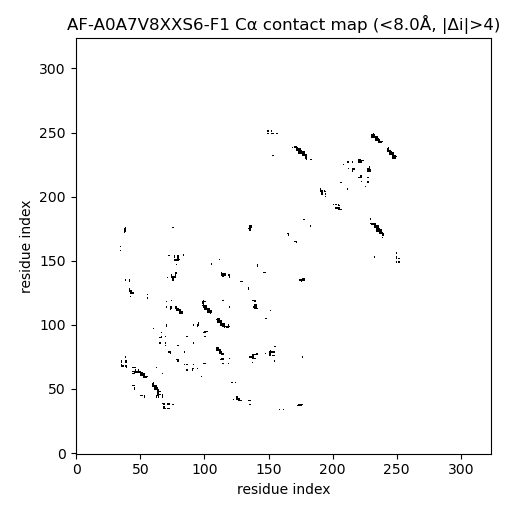N . ILE A 1 104 ? 6.171 -13.430 -8.548 1.00 93.62 104 ILE A N 1
ATOM 866 C CA . ILE A 1 104 ? 5.771 -14.632 -7.818 1.00 93.62 104 ILE A CA 1
ATOM 867 C C . ILE A 1 104 ? 4.658 -15.368 -8.571 1.00 93.62 104 ILE A C 1
ATOM 869 O O . ILE A 1 104 ? 3.914 -14.764 -9.341 1.00 93.62 104 ILE A O 1
ATOM 873 N N . ASP A 1 105 ? 4.550 -16.672 -8.343 1.00 92.06 105 ASP A N 1
ATOM 874 C CA . ASP A 1 105 ? 3.455 -17.496 -8.860 1.00 92.06 105 ASP A CA 1
ATOM 875 C C . ASP A 1 105 ? 2.219 -17.335 -7.961 1.00 92.06 105 ASP A C 1
ATOM 877 O O . ASP A 1 105 ? 2.325 -17.493 -6.741 1.00 92.06 105 ASP A O 1
ATOM 881 N N . LEU A 1 106 ? 1.076 -16.993 -8.560 1.00 88.94 106 LEU A N 1
ATOM 882 C CA . LEU A 1 106 ? -0.225 -16.880 -7.886 1.00 88.94 106 LEU A CA 1
ATOM 883 C C . LEU A 1 106 ? -1.123 -18.102 -8.154 1.00 88.94 106 LEU A C 1
ATOM 885 O O . LEU A 1 106 ? -2.273 -18.128 -7.720 1.00 88.94 106 LEU A O 1
ATOM 889 N N . GLY A 1 107 ? -0.629 -19.107 -8.881 1.00 85.94 107 GLY A N 1
ATOM 890 C CA . GLY A 1 107 ? -1.430 -20.226 -9.365 1.00 85.94 107 GLY A CA 1
ATOM 891 C C . GLY A 1 107 ? -2.287 -19.862 -10.580 1.00 85.94 107 GLY A C 1
ATOM 892 O O . GLY A 1 107 ? -2.419 -18.700 -10.962 1.00 85.94 107 GLY A O 1
ATOM 893 N N . ASP A 1 108 ? -2.869 -20.880 -11.219 1.00 84.69 108 ASP A N 1
ATOM 894 C CA . ASP A 1 108 ? -3.703 -20.735 -12.425 1.00 84.69 108 ASP A CA 1
ATOM 895 C C . ASP A 1 108 ? -3.024 -19.937 -13.554 1.00 84.69 108 ASP A C 1
ATOM 897 O O . ASP A 1 108 ? -3.659 -19.129 -14.225 1.00 84.69 108 ASP A O 1
ATOM 901 N N . GLU A 1 109 ? -1.711 -20.135 -13.729 1.00 84.50 109 GLU A N 1
ATOM 902 C CA . GLU A 1 109 ? -0.869 -19.423 -14.710 1.00 84.50 109 GLU A CA 1
ATOM 903 C C . GLU A 1 109 ? -0.776 -17.900 -14.479 1.00 84.50 109 GLU A C 1
ATOM 905 O O . GLU A 1 109 ? -0.187 -17.176 -15.286 1.00 84.50 109 GLU A O 1
ATOM 910 N N . ARG A 1 110 ? -1.300 -17.404 -13.351 1.00 89.62 110 ARG A N 1
ATOM 911 C CA . ARG A 1 110 ? -1.233 -15.997 -12.961 1.00 89.62 110 ARG A CA 1
ATOM 912 C C . ARG A 1 110 ? 0.073 -15.702 -12.243 1.00 89.62 110 ARG A C 1
ATOM 914 O O . ARG A 1 110 ? 0.570 -16.474 -11.423 1.00 89.62 110 ARG A O 1
ATOM 921 N N . ARG A 1 111 ? 0.616 -14.526 -12.535 1.00 93.38 111 ARG A N 1
ATOM 922 C CA . ARG A 1 111 ? 1.857 -14.018 -11.955 1.00 93.38 111 ARG A CA 1
ATOM 923 C C . ARG A 1 111 ? 1.573 -12.729 -11.203 1.00 93.38 111 ARG A C 1
ATOM 925 O O . ARG A 1 111 ? 0.794 -11.904 -11.672 1.00 93.38 111 ARG A O 1
ATOM 932 N N . GLY A 1 112 ? 2.187 -12.579 -10.038 1.00 94.12 112 GLY A N 1
ATOM 933 C CA . GLY A 1 112 ? 2.084 -11.393 -9.196 1.00 94.12 112 GLY A CA 1
ATOM 934 C C . GLY A 1 112 ? 3.416 -10.673 -9.117 1.00 94.12 112 GLY A C 1
ATOM 935 O O . GLY A 1 112 ? 4.459 -11.312 -9.017 1.00 94.12 112 GLY A O 1
ATOM 936 N N . VAL A 1 113 ? 3.390 -9.350 -9.126 1.00 96.00 113 VAL A N 1
ATOM 937 C CA . VAL A 1 113 ? 4.552 -8.487 -8.933 1.00 96.00 113 VAL A CA 1
ATOM 938 C C . VAL A 1 113 ? 4.575 -8.025 -7.483 1.00 96.00 113 VAL A C 1
ATOM 940 O O . VAL A 1 113 ? 3.549 -7.616 -6.938 1.00 96.00 113 VAL A O 1
ATOM 943 N N . VAL A 1 114 ? 5.743 -8.096 -6.849 1.00 96.25 114 VAL A N 1
ATOM 944 C CA . VAL A 1 114 ? 5.960 -7.582 -5.491 1.00 96.25 114 VAL A CA 1
ATOM 945 C C . VAL A 1 114 ? 7.228 -6.739 -5.439 1.00 96.25 114 VAL A C 1
ATOM 947 O O . VAL A 1 114 ? 8.214 -7.038 -6.122 1.00 96.25 114 VAL A O 1
ATOM 950 N N . LEU A 1 115 ? 7.228 -5.713 -4.591 1.00 95.81 115 LEU A N 1
ATOM 951 C CA . LEU A 1 115 ? 8.375 -4.823 -4.431 1.00 95.81 115 LEU A CA 1
ATOM 952 C C . LEU A 1 115 ? 9.502 -5.559 -3.695 1.00 95.81 115 LEU A C 1
ATOM 954 O O . LEU A 1 115 ? 9.258 -6.293 -2.729 1.00 95.81 115 LEU A O 1
ATOM 958 N N . THR A 1 116 ? 10.747 -5.389 -4.133 1.00 95.38 116 THR A N 1
ATOM 959 C CA . THR A 1 116 ? 11.908 -5.917 -3.401 1.00 95.38 116 THR A CA 1
ATOM 960 C C . THR A 1 116 ? 12.286 -4.989 -2.248 1.00 95.38 116 THR A C 1
ATOM 962 O O . THR A 1 116 ? 11.700 -3.923 -2.052 1.00 95.38 116 THR A O 1
ATOM 965 N N . LYS A 1 117 ? 13.268 -5.399 -1.438 1.00 92.44 117 LYS A N 1
ATOM 966 C CA . LYS A 1 117 ? 13.812 -4.498 -0.414 1.00 92.44 117 LYS A CA 1
ATOM 967 C C . LYS A 1 117 ? 14.549 -3.339 -1.069 1.00 92.44 117 LYS A C 1
ATOM 969 O O . LYS A 1 117 ? 14.421 -2.221 -0.609 1.00 92.44 117 LYS A O 1
ATOM 974 N N . GLU A 1 118 ? 15.260 -3.613 -2.153 1.00 92.69 118 GLU A N 1
ATOM 975 C CA . GLU A 1 118 ? 15.959 -2.632 -2.971 1.00 92.69 118 GLU A CA 1
ATOM 976 C C . GLU A 1 118 ? 14.978 -1.628 -3.588 1.00 92.69 118 GLU A C 1
ATOM 978 O O . GLU A 1 118 ? 15.213 -0.428 -3.498 1.00 92.69 118 GLU A O 1
ATOM 983 N N . GLY A 1 119 ? 13.845 -2.097 -4.125 1.00 92.06 119 GLY A N 1
ATOM 984 C CA . GLY A 1 119 ? 12.774 -1.230 -4.624 1.00 92.06 119 GLY A CA 1
ATOM 985 C C . GLY A 1 119 ? 12.159 -0.355 -3.537 1.00 92.06 119 GLY A C 1
ATOM 986 O O . GLY A 1 119 ? 11.919 0.831 -3.752 1.00 92.06 119 GLY A O 1
ATOM 987 N N . ARG A 1 120 ? 11.950 -0.910 -2.338 1.00 90.56 120 ARG A N 1
ATOM 988 C CA . ARG A 1 120 ? 11.473 -0.125 -1.197 1.00 90.56 120 ARG A CA 1
ATOM 989 C C . ARG A 1 120 ? 12.503 0.897 -0.731 1.00 90.56 120 ARG A C 1
ATOM 991 O O . ARG A 1 120 ? 12.116 2.032 -0.499 1.00 90.56 120 ARG A O 1
ATOM 998 N N . ASP A 1 121 ? 13.766 0.508 -0.601 1.00 89.81 121 ASP A N 1
ATOM 999 C CA . ASP A 1 121 ? 14.851 1.383 -0.150 1.00 89.81 121 ASP A CA 1
ATOM 1000 C C . ASP A 1 121 ? 15.053 2.559 -1.115 1.00 89.81 121 ASP A C 1
ATOM 1002 O O . ASP A 1 121 ? 15.159 3.692 -0.653 1.00 89.81 121 ASP A O 1
ATOM 1006 N N . LEU A 1 122 ? 15.040 2.295 -2.431 1.00 89.25 122 LEU A N 1
ATOM 1007 C CA . LEU A 1 122 ? 15.045 3.323 -3.477 1.00 89.25 122 LEU A CA 1
ATOM 1008 C C . LEU A 1 122 ? 13.870 4.288 -3.301 1.00 89.25 122 LEU A C 1
ATOM 1010 O O . LEU A 1 122 ? 14.017 5.493 -3.430 1.00 89.25 122 LEU A O 1
ATOM 1014 N N . ARG A 1 123 ? 12.681 3.769 -3.013 1.00 83.38 123 ARG A N 1
ATOM 1015 C CA . ARG A 1 123 ? 11.505 4.617 -2.851 1.00 83.38 123 ARG A CA 1
ATOM 1016 C C . ARG A 1 123 ? 11.546 5.424 -1.549 1.00 83.38 123 ARG A C 1
ATOM 1018 O O . ARG A 1 123 ? 11.207 6.599 -1.553 1.00 83.38 123 ARG A O 1
ATOM 1025 N N . ASP A 1 124 ? 11.967 4.807 -0.447 1.00 83.50 124 ASP A N 1
ATOM 1026 C CA . ASP A 1 124 ? 12.090 5.461 0.859 1.00 83.50 124 ASP A CA 1
ATOM 1027 C C . ASP A 1 124 ? 13.132 6.602 0.806 1.00 83.50 124 ASP A C 1
ATOM 1029 O O . ASP A 1 124 ? 12.955 7.609 1.484 1.00 83.50 124 ASP A O 1
ATOM 1033 N N . SER A 1 125 ? 14.190 6.492 -0.013 1.00 84.62 125 SER A N 1
ATOM 1034 C CA . SER A 1 125 ? 15.191 7.559 -0.191 1.00 84.62 125 SER A CA 1
ATOM 1035 C C . SER A 1 125 ? 14.750 8.708 -1.101 1.00 84.62 125 SER A C 1
ATOM 1037 O O . SER A 1 125 ? 15.330 9.790 -1.021 1.00 84.62 125 SER A O 1
ATOM 1039 N N . HIS A 1 126 ? 13.714 8.489 -1.913 1.00 84.81 126 HIS A N 1
ATOM 1040 C CA . HIS A 1 126 ? 13.093 9.477 -2.805 1.00 84.81 126 HIS A CA 1
ATOM 1041 C C . HIS A 1 126 ? 11.674 9.852 -2.348 1.00 84.81 126 HIS A C 1
ATOM 1043 O O . HIS A 1 126 ? 10.848 10.303 -3.140 1.00 84.81 126 HIS A O 1
ATOM 1049 N N . SER A 1 127 ? 11.369 9.649 -1.065 1.00 82.38 127 SER A N 1
ATOM 1050 C CA . SER A 1 127 ? 10.121 10.105 -0.454 1.00 82.38 127 SER A CA 1
ATOM 1051 C C . SER A 1 127 ? 10.184 11.615 -0.221 1.00 82.38 127 SER A C 1
ATOM 1053 O O . SER A 1 127 ? 11.124 12.120 0.392 1.00 82.38 127 SER A O 1
ATOM 1055 N N . LEU A 1 128 ? 9.173 12.339 -0.691 1.00 79.31 128 LEU A N 1
ATOM 1056 C CA . LEU A 1 128 ? 8.983 13.752 -0.395 1.00 79.31 128 LEU A CA 1
ATOM 1057 C C . LEU A 1 128 ? 8.303 13.867 0.971 1.00 79.31 128 LEU A C 1
ATOM 1059 O O . LEU A 1 128 ? 7.084 13.729 1.077 1.00 79.31 128 LEU A O 1
ATOM 1063 N N . ASP A 1 129 ? 9.087 14.110 2.020 1.00 66.62 129 ASP A N 1
ATOM 1064 C CA . ASP A 1 129 ? 8.537 14.421 3.340 1.00 66.62 129 ASP A CA 1
ATOM 1065 C C . ASP A 1 129 ? 7.766 15.747 3.260 1.00 66.62 129 ASP A C 1
ATOM 1067 O O . ASP A 1 129 ? 8.339 16.818 3.042 1.00 66.62 129 ASP A O 1
ATOM 1071 N N . ARG A 1 130 ? 6.440 15.678 3.401 1.00 65.56 130 ARG A N 1
ATOM 1072 C CA . ARG A 1 130 ? 5.591 16.855 3.600 1.00 65.56 130 ARG A CA 1
ATOM 1073 C C . ARG A 1 130 ? 5.456 17.062 5.100 1.00 65.56 130 ARG A C 1
ATOM 1075 O O . ARG A 1 130 ? 4.934 16.190 5.785 1.00 65.56 130 ARG A O 1
ATOM 1082 N N . ASP A 1 131 ? 5.926 18.206 5.594 1.00 55.44 131 ASP A N 1
ATOM 1083 C CA . ASP A 1 131 ? 6.105 18.476 7.030 1.00 55.44 131 ASP A CA 1
ATOM 1084 C C . ASP A 1 131 ? 4.824 18.331 7.892 1.00 55.44 131 ASP A C 1
ATOM 1086 O O . ASP A 1 131 ? 4.938 18.220 9.111 1.00 55.44 131 ASP A O 1
ATOM 1090 N N . ASP A 1 132 ? 3.624 18.267 7.293 1.00 62.28 132 ASP A N 1
ATOM 1091 C CA . ASP A 1 132 ? 2.339 18.284 8.011 1.00 62.28 132 ASP A CA 1
ATOM 1092 C C . ASP A 1 132 ? 1.334 17.168 7.626 1.00 62.28 132 ASP A C 1
ATOM 1094 O O . ASP A 1 132 ? 0.263 17.093 8.229 1.00 62.28 132 ASP A O 1
ATOM 1098 N N . GLU A 1 133 ? 1.638 16.279 6.667 1.00 66.56 133 GLU A N 1
ATOM 1099 C CA . GLU A 1 133 ? 0.716 15.211 6.224 1.00 66.56 133 GLU A CA 1
ATOM 1100 C C . GLU A 1 133 ? 1.399 13.832 6.230 1.00 66.56 133 GLU A C 1
ATOM 1102 O O . GLU A 1 133 ? 2.518 13.693 5.730 1.00 66.56 133 GLU A O 1
ATOM 1107 N N . PRO A 1 134 ? 0.753 12.777 6.764 1.00 72.94 134 PRO A N 1
ATOM 1108 C CA . PRO A 1 134 ? 1.360 11.456 6.786 1.00 72.94 134 PRO A CA 1
ATOM 1109 C C . PRO A 1 134 ? 1.338 10.817 5.387 1.00 72.94 134 PRO A C 1
ATOM 1111 O O . PRO A 1 134 ? 0.275 10.519 4.843 1.00 72.94 134 PRO A O 1
ATOM 1114 N N . SER A 1 135 ? 2.530 10.579 4.838 1.00 81.94 135 SER A N 1
ATOM 1115 C CA . SER A 1 135 ? 2.755 10.078 3.478 1.00 81.94 135 SER A CA 1
ATOM 1116 C C . SER A 1 135 ? 2.227 8.661 3.239 1.00 81.94 135 SER A C 1
ATOM 1118 O O . SER A 1 135 ? 1.954 7.890 4.169 1.00 81.94 135 SER A O 1
ATOM 1120 N N . GLN A 1 136 ? 2.082 8.301 1.960 1.00 89.69 136 GLN A N 1
ATOM 1121 C CA . GLN A 1 136 ? 1.757 6.936 1.550 1.00 89.69 136 GLN A CA 1
ATOM 1122 C C . GLN A 1 136 ? 2.748 5.925 2.163 1.00 89.69 136 GLN A C 1
ATOM 1124 O O . GLN A 1 136 ? 3.966 6.062 2.051 1.00 89.69 136 GLN A O 1
ATOM 1129 N N . ALA A 1 137 ? 2.222 4.868 2.789 1.00 88.06 137 ALA A N 1
ATOM 1130 C CA . ALA A 1 137 ? 3.016 3.737 3.262 1.00 88.06 137 ALA A CA 1
ATOM 1131 C C . ALA A 1 137 ? 3.241 2.724 2.132 1.00 88.06 137 ALA A C 1
ATOM 1133 O O . ALA A 1 137 ? 2.367 2.511 1.291 1.00 88.06 137 ALA A O 1
ATOM 1134 N N . PHE A 1 138 ? 4.398 2.063 2.128 1.00 86.19 138 PHE A N 1
ATOM 1135 C CA . PHE A 1 138 ? 4.735 1.090 1.092 1.00 86.19 138 PHE A CA 1
ATOM 1136 C C . PHE A 1 138 ? 5.516 -0.095 1.662 1.00 86.19 138 PHE A C 1
ATOM 1138 O O . PHE A 1 138 ? 6.208 -0.012 2.684 1.00 86.19 138 PHE A O 1
ATOM 1145 N N . TYR A 1 139 ? 5.428 -1.215 0.956 1.00 88.12 139 TYR A N 1
ATOM 1146 C CA . TYR A 1 139 ? 5.755 -2.533 1.462 1.00 88.12 139 TYR A CA 1
ATOM 1147 C C . TYR A 1 139 ? 6.673 -3.294 0.527 1.00 88.12 139 TYR A C 1
ATOM 1149 O O . TYR A 1 139 ? 6.516 -3.255 -0.685 1.00 88.12 139 TYR A O 1
ATOM 1157 N N . ALA A 1 140 ? 7.607 -4.039 1.120 1.00 88.50 140 ALA A N 1
ATOM 1158 C CA . ALA A 1 140 ? 8.494 -4.943 0.402 1.00 88.50 140 ALA A CA 1
ATOM 1159 C C . ALA A 1 140 ? 8.119 -6.402 0.670 1.00 88.50 140 ALA A C 1
ATOM 1161 O O . ALA A 1 140 ? 8.054 -6.840 1.823 1.00 88.50 140 ALA A O 1
ATOM 1162 N N . GLY A 1 141 ? 7.993 -7.174 -0.406 1.00 85.81 141 GLY A N 1
ATOM 1163 C CA . GLY A 1 141 ? 7.741 -8.606 -0.380 1.00 85.81 141 GLY A CA 1
ATOM 1164 C C . GLY A 1 141 ? 6.341 -8.996 0.098 1.00 85.81 141 GLY A C 1
ATOM 1165 O O . GLY A 1 141 ? 5.432 -8.184 0.202 1.00 85.81 141 GLY A O 1
ATOM 1166 N N . VAL A 1 142 ? 6.192 -10.290 0.386 1.00 79.31 142 VAL A N 1
ATOM 1167 C CA . VAL A 1 142 ? 4.940 -10.902 0.849 1.00 79.31 142 VAL A CA 1
ATOM 1168 C C . VAL A 1 142 ? 4.984 -11.026 2.372 1.00 79.31 142 VAL A C 1
ATOM 1170 O O . VAL A 1 142 ? 5.957 -11.568 2.905 1.00 79.31 142 VAL A O 1
ATOM 1173 N N . SER A 1 143 ? 3.936 -10.579 3.071 1.00 71.56 143 SER A N 1
ATOM 1174 C CA . SER A 1 143 ? 3.822 -10.690 4.535 1.00 71.56 143 SER A CA 1
ATOM 1175 C C . SER A 1 143 ? 3.764 -12.152 4.991 1.00 71.56 143 SER A C 1
ATOM 1177 O O . SER A 1 143 ? 4.519 -12.568 5.874 1.00 71.56 143 SER A O 1
ATOM 1179 N N . ARG A 1 144 ? 2.866 -12.947 4.391 1.00 80.06 144 ARG A N 1
ATOM 1180 C CA . ARG A 1 144 ? 2.671 -14.382 4.640 1.00 80.06 144 ARG A CA 1
ATOM 1181 C C . ARG A 1 144 ? 2.151 -15.073 3.383 1.00 80.06 144 ARG A C 1
ATOM 1183 O O . ARG A 1 144 ? 1.239 -14.574 2.744 1.00 80.06 144 ARG A O 1
ATOM 1190 N N . SER A 1 145 ? 2.629 -16.282 3.085 1.00 76.94 145 SER A N 1
ATOM 1191 C CA . SER A 1 145 ? 2.188 -17.036 1.895 1.00 76.94 145 SER A CA 1
ATOM 1192 C C . SER A 1 145 ? 0.673 -17.262 1.832 1.00 76.94 145 SER A C 1
ATOM 1194 O O . SER A 1 145 ? 0.096 -17.237 0.758 1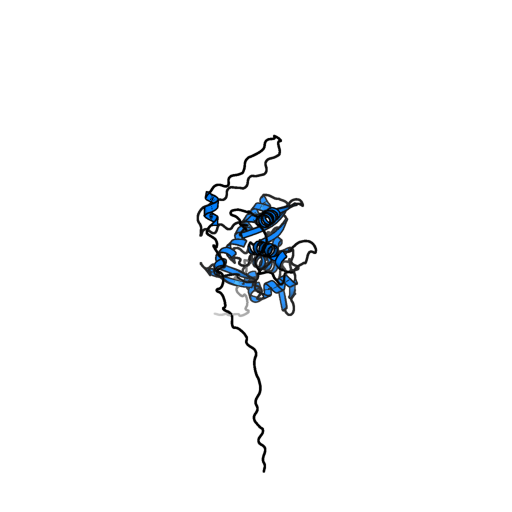.00 76.94 145 SER A O 1
ATOM 1196 N N . ARG A 1 146 ? 0.019 -17.437 2.987 1.00 79.81 146 ARG A N 1
ATOM 1197 C CA . ARG A 1 146 ? -1.443 -17.602 3.089 1.00 79.81 146 ARG A CA 1
ATOM 1198 C C . ARG A 1 146 ? -2.247 -16.323 2.817 1.00 79.81 146 ARG A C 1
ATOM 1200 O O . ARG A 1 146 ? -3.461 -16.402 2.726 1.00 79.81 146 ARG A O 1
ATOM 1207 N N . GLU A 1 147 ? -1.585 -15.168 2.800 1.00 86.12 147 GLU A N 1
ATOM 1208 C CA . GLU A 1 147 ? -2.197 -13.859 2.540 1.00 86.12 147 GLU A CA 1
ATOM 1209 C C . GLU A 1 147 ? -2.019 -13.448 1.070 1.00 86.12 147 GLU A C 1
ATOM 1211 O O . GLU A 1 147 ? -2.646 -12.492 0.653 1.00 86.12 147 GLU A O 1
ATOM 1216 N N . VAL A 1 148 ? -1.244 -14.191 0.262 1.00 88.12 148 VAL A N 1
ATOM 1217 C CA . VAL A 1 148 ? -0.959 -13.850 -1.148 1.00 88.12 148 VAL A CA 1
ATOM 1218 C C . VAL A 1 148 ? -2.232 -13.708 -1.977 1.00 88.12 148 VAL A C 1
ATOM 1220 O O . VAL A 1 148 ? -2.394 -12.701 -2.656 1.00 88.12 148 VAL A O 1
ATOM 1223 N N . ASP A 1 149 ? -3.140 -14.684 -1.898 1.00 86.00 149 ASP A N 1
ATOM 1224 C CA . ASP A 1 149 ? -4.395 -14.635 -2.655 1.00 86.00 149 ASP A CA 1
ATOM 1225 C C . ASP A 1 149 ? -5.239 -13.426 -2.245 1.00 86.00 149 ASP A C 1
ATOM 1227 O O . ASP A 1 149 ? -5.816 -12.755 -3.094 1.00 86.00 149 ASP A O 1
ATOM 1231 N N . HIS A 1 150 ? -5.283 -13.120 -0.948 1.00 88.25 150 HIS A N 1
ATOM 1232 C CA . HIS A 1 150 ? -6.004 -11.965 -0.426 1.00 88.25 150 HIS A CA 1
ATOM 1233 C C . HIS A 1 150 ? -5.367 -10.650 -0.900 1.00 88.25 150 HIS A C 1
ATOM 1235 O O . HIS A 1 150 ? -6.042 -9.863 -1.560 1.00 88.25 150 HIS A O 1
ATOM 1241 N N . ASP A 1 151 ? -4.062 -10.471 -0.667 1.00 91.25 151 ASP A N 1
ATOM 1242 C CA . ASP A 1 151 ? -3.298 -9.280 -1.056 1.00 91.25 151 ASP A CA 1
ATOM 1243 C C . ASP A 1 151 ? -3.393 -9.024 -2.571 1.00 91.25 151 ASP A C 1
ATOM 1245 O O . ASP A 1 151 ? -3.537 -7.881 -2.997 1.00 91.25 151 ASP A O 1
ATOM 1249 N N . SER A 1 152 ? -3.410 -10.085 -3.390 1.00 92.62 152 SER A N 1
ATOM 1250 C CA . SER A 1 152 ? -3.506 -9.968 -4.851 1.00 92.62 152 SER A CA 1
ATOM 1251 C C . SER A 1 152 ? -4.801 -9.316 -5.353 1.00 92.62 152 SER A C 1
ATOM 1253 O O . SER A 1 152 ? -4.826 -8.815 -6.472 1.00 92.62 152 SER A O 1
ATOM 1255 N N . ASN A 1 153 ? -5.867 -9.282 -4.543 1.00 92.75 153 ASN A N 1
ATOM 1256 C CA . ASN A 1 153 ? -7.143 -8.666 -4.925 1.00 92.75 153 ASN A CA 1
ATOM 1257 C C . ASN A 1 153 ? -7.257 -7.186 -4.515 1.00 92.75 153 ASN A C 1
ATOM 1259 O O . ASN A 1 153 ? -8.202 -6.512 -4.940 1.00 92.75 153 ASN A O 1
ATOM 1263 N N . LEU A 1 154 ? -6.327 -6.666 -3.701 1.00 94.06 154 LEU A N 1
ATOM 1264 C CA . LEU A 1 154 ? -6.403 -5.299 -3.174 1.00 94.06 154 LEU A CA 1
ATOM 1265 C C . LEU A 1 154 ? -6.353 -4.259 -4.297 1.00 94.06 154 LEU A C 1
ATOM 1267 O O . LEU A 1 154 ? -7.187 -3.359 -4.343 1.00 94.06 154 LEU A O 1
ATOM 1271 N N . TYR A 1 155 ? -5.411 -4.403 -5.233 1.00 94.69 155 TYR A N 1
ATOM 1272 C CA . TYR A 1 155 ? -5.222 -3.420 -6.301 1.00 94.69 155 TYR A CA 1
ATOM 1273 C C . TYR A 1 155 ? -6.406 -3.365 -7.274 1.00 94.69 155 TYR A C 1
ATOM 1275 O O . TYR A 1 155 ? -6.867 -2.278 -7.619 1.00 94.69 155 TYR A O 1
ATOM 1283 N N . ALA A 1 156 ? -6.942 -4.518 -7.681 1.00 93.50 156 ALA A N 1
ATOM 1284 C CA . ALA A 1 156 ? -8.105 -4.571 -8.566 1.00 93.50 156 ALA A CA 1
ATOM 1285 C C . ALA A 1 156 ? -9.340 -3.913 -7.926 1.00 93.50 156 ALA A C 1
ATOM 1287 O O . ALA A 1 156 ? -10.046 -3.140 -8.576 1.00 93.50 156 ALA A O 1
ATOM 1288 N N . THR A 1 157 ? -9.566 -4.163 -6.633 1.00 95.44 157 THR A N 1
ATOM 1289 C CA . THR A 1 157 ? -10.675 -3.538 -5.895 1.00 95.44 157 THR A CA 1
ATOM 1290 C C . THR A 1 157 ? -10.434 -2.043 -5.716 1.00 95.44 157 THR A C 1
ATOM 1292 O O . THR A 1 157 ? -11.353 -1.248 -5.899 1.00 95.44 157 THR A O 1
ATOM 1295 N N . TYR A 1 158 ? -9.187 -1.629 -5.463 1.00 95.00 158 TYR A N 1
ATOM 1296 C CA . TYR A 1 158 ? -8.830 -0.215 -5.413 1.00 95.00 158 TYR A CA 1
ATOM 1297 C C . TYR A 1 158 ? -9.176 0.471 -6.729 1.00 95.00 158 TYR A C 1
ATOM 1299 O O . TYR A 1 158 ? -9.887 1.463 -6.706 1.00 95.00 158 TYR A O 1
ATOM 1307 N N . ARG A 1 159 ? -8.764 -0.090 -7.871 1.00 93.56 159 ARG A N 1
ATOM 1308 C CA . ARG A 1 159 ? -9.072 0.457 -9.201 1.00 93.56 159 ARG A CA 1
ATOM 1309 C C . ARG A 1 159 ? -10.572 0.631 -9.438 1.00 93.56 159 ARG A C 1
ATOM 1311 O O . ARG A 1 159 ? -10.976 1.610 -10.058 1.00 93.56 159 ARG A O 1
ATOM 1318 N N . GLN A 1 160 ? -11.388 -0.300 -8.950 1.00 93.31 160 GLN A N 1
ATOM 1319 C CA . GLN A 1 160 ? -12.842 -0.211 -9.054 1.00 93.31 160 GLN A CA 1
ATOM 1320 C C . GLN A 1 160 ? -13.423 0.914 -8.185 1.00 93.31 160 GLN A C 1
ATOM 1322 O O . GLN A 1 160 ? -14.236 1.701 -8.669 1.00 93.31 160 GLN A O 1
ATOM 1327 N N . GLU A 1 161 ? -13.014 0.996 -6.919 1.00 95.19 161 GLU A N 1
ATOM 1328 C CA . GLU A 1 161 ? -13.511 2.014 -5.985 1.00 95.19 161 GLU A CA 1
ATOM 1329 C C . GLU A 1 161 ? -13.026 3.417 -6.347 1.00 95.19 161 GLU A C 1
ATOM 1331 O O . GLU A 1 161 ? -13.783 4.377 -6.284 1.00 95.19 161 GLU A O 1
ATOM 1336 N N . GLU A 1 162 ? -11.785 3.527 -6.797 1.00 93.75 162 GLU A N 1
ATOM 1337 C CA . GLU A 1 162 ? -11.173 4.736 -7.333 1.00 93.75 162 GLU A CA 1
ATOM 1338 C C . GLU A 1 162 ? -12.009 5.306 -8.492 1.00 93.75 162 GLU A C 1
ATOM 1340 O O . GLU A 1 162 ? -12.434 6.463 -8.443 1.00 93.75 162 GLU A O 1
ATOM 1345 N N . ALA A 1 163 ? -12.343 4.467 -9.478 1.00 92.25 163 ALA A N 1
ATOM 1346 C CA . ALA A 1 163 ? -13.179 4.866 -10.605 1.00 92.25 163 ALA A CA 1
ATOM 1347 C C . ALA A 1 163 ? -14.579 5.314 -10.150 1.00 92.25 163 ALA A C 1
ATOM 1349 O O . ALA A 1 163 ? -15.076 6.345 -10.603 1.00 92.25 163 ALA A O 1
ATOM 1350 N N . ARG A 1 164 ? -15.193 4.587 -9.204 1.00 94.38 164 ARG A N 1
ATOM 1351 C CA . ARG A 1 164 ? -16.488 4.969 -8.620 1.00 94.38 164 ARG A CA 1
ATOM 1352 C C . ARG A 1 164 ? -16.418 6.329 -7.925 1.00 94.38 164 ARG A C 1
ATOM 1354 O O . ARG A 1 164 ? -17.296 7.162 -8.130 1.00 94.38 164 ARG A O 1
ATOM 1361 N N . LEU A 1 165 ? -15.389 6.561 -7.110 1.00 93.69 165 LEU A N 1
ATOM 1362 C CA . LEU A 1 165 ? -15.207 7.825 -6.400 1.00 93.69 165 LEU A CA 1
ATOM 1363 C C . LEU A 1 165 ? -15.011 8.987 -7.376 1.00 93.69 165 LEU A C 1
ATOM 1365 O O . LEU A 1 165 ? -15.558 10.060 -7.140 1.00 93.69 165 LEU A O 1
ATOM 1369 N N . ARG A 1 166 ? -14.278 8.787 -8.478 1.00 90.62 166 ARG A N 1
ATOM 1370 C CA . ARG A 1 166 ? -14.122 9.808 -9.527 1.00 90.62 166 ARG A CA 1
ATOM 1371 C C . ARG A 1 166 ? -15.433 10.113 -10.248 1.00 90.62 166 ARG A C 1
ATOM 1373 O O . ARG A 1 166 ? -15.713 11.280 -10.518 1.00 90.62 166 ARG A O 1
ATOM 1380 N N . ASP A 1 167 ? -16.254 9.098 -10.510 1.00 92.19 167 ASP A N 1
ATOM 1381 C CA . ASP A 1 167 ? -17.593 9.286 -11.083 1.00 92.19 167 ASP A CA 1
ATOM 1382 C C . ASP A 1 167 ? -18.519 10.067 -10.129 1.00 92.19 167 ASP A C 1
ATOM 1384 O O . ASP A 1 167 ? -19.292 10.927 -10.563 1.00 92.19 167 ASP A O 1
ATOM 1388 N N . ASP A 1 168 ? -18.422 9.799 -8.824 1.00 93.00 168 ASP A N 1
ATOM 1389 C CA . ASP A 1 168 ? -19.204 10.473 -7.784 1.00 93.00 168 ASP A CA 1
ATOM 1390 C C . ASP A 1 168 ? -18.688 11.902 -7.485 1.00 93.00 168 ASP A C 1
ATOM 1392 O O . ASP A 1 168 ? -19.467 12.783 -7.090 1.00 93.00 168 ASP A O 1
ATOM 1396 N N . HIS A 1 169 ? -17.389 12.157 -7.686 1.00 90.38 169 HIS A N 1
ATOM 1397 C CA . HIS A 1 169 ? -16.695 13.380 -7.280 1.00 90.38 169 HIS A CA 1
ATOM 1398 C C . HIS A 1 169 ? -15.749 13.921 -8.367 1.00 90.38 169 HIS A C 1
ATOM 1400 O O . HIS A 1 169 ? -14.611 13.486 -8.510 1.00 90.38 169 HIS A O 1
ATOM 1406 N N . GLY A 1 170 ? -16.171 14.979 -9.070 1.00 80.31 170 GLY A N 1
ATOM 1407 C CA . GLY A 1 170 ? -15.393 15.550 -10.182 1.00 80.31 170 GLY A CA 1
ATOM 1408 C C . GLY A 1 170 ? -14.049 16.209 -9.819 1.00 80.31 170 GLY A C 1
ATOM 1409 O O . GLY A 1 170 ? -13.208 16.346 -10.698 1.00 80.31 170 GLY A O 1
ATOM 1410 N N . ASN A 1 171 ? -13.832 16.605 -8.557 1.00 86.94 171 ASN A N 1
ATOM 1411 C CA . ASN A 1 171 ? -12.574 17.196 -8.062 1.00 86.94 171 ASN A CA 1
ATOM 1412 C C . ASN A 1 171 ? -11.911 16.306 -6.994 1.00 86.94 171 ASN A C 1
ATOM 1414 O O . ASN A 1 171 ? -11.391 16.812 -5.999 1.00 86.94 171 ASN A O 1
ATOM 1418 N N . LEU A 1 172 ? -12.012 14.986 -7.148 1.00 91.25 172 LEU A N 1
ATOM 1419 C CA . LEU A 1 172 ? -11.406 14.028 -6.231 1.00 91.25 172 LEU A CA 1
ATOM 1420 C C . LEU A 1 172 ? -9.877 14.117 -6.274 1.00 91.25 172 LEU A C 1
ATOM 1422 O O . LEU A 1 172 ? -9.275 13.955 -7.334 1.00 91.25 172 LEU A O 1
ATOM 1426 N N . GLU A 1 173 ? -9.251 14.268 -5.111 1.00 90.94 173 GLU A N 1
ATOM 1427 C CA . GLU A 1 173 ? -7.814 14.067 -4.946 1.00 90.94 173 GLU A CA 1
ATOM 1428 C C . GLU A 1 173 ? -7.570 12.947 -3.935 1.00 90.94 173 GLU A C 1
ATOM 1430 O O . GLU A 1 173 ? -7.796 13.117 -2.738 1.00 90.94 173 GLU A O 1
ATOM 1435 N N . ILE A 1 174 ? -7.096 11.789 -4.397 1.00 91.94 174 ILE A N 1
ATOM 1436 C CA . ILE A 1 174 ? -6.701 10.711 -3.487 1.00 91.94 174 ILE A CA 1
ATOM 1437 C C . ILE A 1 174 ? -5.383 11.100 -2.819 1.00 91.94 174 ILE A C 1
ATOM 1439 O O . ILE A 1 174 ? -4.404 11.432 -3.486 1.00 91.94 174 ILE A O 1
ATOM 1443 N N . ARG A 1 175 ? -5.377 11.067 -1.486 1.00 91.56 175 ARG A N 1
ATOM 1444 C CA . ARG A 1 175 ? -4.225 11.408 -0.650 1.00 91.56 175 ARG A CA 1
ATOM 1445 C C . ARG A 1 175 ? -3.337 10.191 -0.447 1.00 91.56 175 ARG A C 1
ATOM 1447 O O . ARG A 1 175 ? -2.135 10.284 -0.654 1.00 91.56 175 ARG A O 1
ATOM 1454 N N . ARG A 1 176 ? -3.935 9.056 -0.073 1.00 93.06 176 ARG A N 1
ATOM 1455 C CA . ARG A 1 176 ? -3.232 7.784 0.138 1.00 93.06 176 ARG A CA 1
ATOM 1456 C C . ARG A 1 176 ? -4.198 6.613 0.288 1.00 93.06 176 ARG A C 1
ATOM 1458 O O . ARG A 1 176 ? -5.403 6.782 0.464 1.00 93.06 176 ARG A O 1
ATOM 1465 N N . VAL A 1 177 ? -3.629 5.417 0.290 1.00 95.75 177 VAL A N 1
ATOM 1466 C CA . VAL A 1 177 ? -4.283 4.160 0.643 1.00 95.75 177 VAL A CA 1
ATOM 1467 C C . VAL A 1 177 ? -3.639 3.606 1.910 1.00 95.75 177 VAL A C 1
ATOM 1469 O O . VAL A 1 177 ? -2.425 3.400 1.958 1.00 95.75 177 VAL A O 1
ATOM 1472 N N . VAL A 1 178 ? -4.452 3.351 2.930 1.00 95.81 178 VAL A N 1
ATOM 1473 C CA . VAL A 1 178 ? -4.031 2.833 4.237 1.00 95.81 178 VAL A CA 1
ATOM 1474 C C . VAL A 1 178 ? -4.484 1.383 4.349 1.00 95.81 178 VAL A C 1
ATOM 1476 O O . VAL A 1 178 ? -5.678 1.104 4.291 1.00 95.81 178 VAL A O 1
ATOM 1479 N N . LEU A 1 179 ? -3.554 0.438 4.493 1.00 95.06 179 LEU A N 1
ATOM 1480 C CA . LEU A 1 179 ? -3.910 -0.984 4.576 1.00 95.06 179 LEU A CA 1
ATOM 1481 C C . LEU A 1 179 ? -4.349 -1.364 5.998 1.00 95.06 179 LEU A C 1
ATOM 1483 O O . LEU A 1 179 ? -3.907 -0.749 6.969 1.00 95.06 179 LEU A O 1
ATOM 1487 N N . GLU A 1 180 ? -5.126 -2.443 6.153 1.00 94.19 180 GLU A N 1
ATOM 1488 C CA . GLU A 1 180 ? -5.574 -2.965 7.462 1.00 94.19 180 GLU A CA 1
ATOM 1489 C C . GLU A 1 180 ? -4.424 -3.062 8.482 1.00 94.19 180 GLU A C 1
ATOM 1491 O O . GLU A 1 180 ? -4.551 -2.726 9.659 1.00 94.19 180 GLU A O 1
ATOM 1496 N N . GLN A 1 181 ? -3.254 -3.510 8.024 1.00 91.50 181 GLN A N 1
ATOM 1497 C CA . GLN A 1 181 ? -2.060 -3.631 8.859 1.00 91.50 181 GLN A CA 1
ATOM 1498 C C . GLN A 1 181 ? -1.548 -2.296 9.427 1.00 91.50 181 GLN A C 1
ATOM 1500 O O . GLN A 1 181 ? -0.959 -2.306 10.508 1.00 91.50 181 GLN A O 1
ATOM 1505 N N . ASP A 1 182 ? -1.742 -1.174 8.729 1.00 93.12 182 ASP A N 1
ATOM 1506 C CA . ASP A 1 182 ? -1.383 0.162 9.209 1.00 93.12 182 ASP A CA 1
ATOM 1507 C C . ASP A 1 182 ? -2.334 0.586 10.312 1.00 93.12 182 ASP A C 1
ATOM 1509 O O . ASP A 1 182 ? -1.889 0.947 11.398 1.00 93.12 182 ASP A O 1
ATOM 1513 N N . LEU A 1 183 ? -3.636 0.420 10.073 1.00 94.62 183 LEU A N 1
ATOM 1514 C CA . LEU A 1 183 ? -4.676 0.720 11.053 1.00 94.62 183 LEU A CA 1
ATOM 1515 C C . LEU A 1 183 ? -4.495 -0.127 12.320 1.00 94.62 183 LEU A C 1
ATOM 1517 O O . LEU A 1 183 ? -4.551 0.378 13.443 1.00 94.62 183 LEU A O 1
ATOM 1521 N N . LYS A 1 184 ? -4.189 -1.419 12.153 1.00 93.38 184 LYS A N 1
ATOM 1522 C CA . LYS A 1 184 ? -3.842 -2.312 13.264 1.00 93.38 184 LYS A CA 1
ATOM 1523 C C . LYS A 1 184 ? -2.574 -1.867 13.975 1.00 93.38 184 LYS A C 1
ATOM 1525 O O . LYS A 1 184 ? -2.526 -1.966 15.199 1.00 93.38 184 LYS A O 1
ATOM 1530 N N . ARG A 1 185 ? -1.547 -1.407 13.255 1.00 92.50 185 ARG A N 1
ATOM 1531 C CA . ARG A 1 185 ? -0.314 -0.898 13.868 1.00 92.50 185 ARG A CA 1
ATOM 1532 C C . ARG A 1 185 ? -0.620 0.323 14.730 1.00 92.50 185 ARG A C 1
ATOM 1534 O O . ARG A 1 185 ? -0.287 0.291 15.908 1.00 92.50 185 ARG A O 1
ATOM 1541 N N . GLU A 1 186 ? -1.329 1.319 14.204 1.00 93.31 186 GLU A N 1
ATOM 1542 C CA . GLU A 1 186 ? -1.762 2.497 14.968 1.00 93.31 186 GLU A CA 1
ATOM 1543 C C . GLU A 1 186 ? -2.580 2.122 16.207 1.00 93.31 186 GLU A C 1
ATOM 1545 O O . GLU A 1 186 ? -2.352 2.651 17.296 1.00 93.31 186 GLU A O 1
ATOM 1550 N N . TYR A 1 187 ? -3.497 1.162 16.068 1.00 94.00 187 TYR A N 1
ATOM 1551 C CA . TYR A 1 187 ? -4.278 0.659 17.193 1.00 94.00 187 TYR A CA 1
ATOM 1552 C C . TYR A 1 187 ? -3.394 0.017 18.266 1.00 94.00 187 TYR A C 1
ATOM 1554 O O . TYR A 1 187 ? -3.530 0.314 19.454 1.00 94.00 187 TYR A O 1
ATOM 1562 N N . GLN A 1 188 ? -2.450 -0.840 17.866 1.00 91.69 188 GLN A N 1
ATOM 1563 C CA . GLN A 1 188 ? -1.503 -1.450 18.800 1.00 91.69 188 GLN A CA 1
ATOM 1564 C C . GLN A 1 188 ? -0.612 -0.403 19.473 1.00 91.69 188 GLN A C 1
ATOM 1566 O O . GLN A 1 188 ? -0.301 -0.533 20.656 1.00 91.69 188 GLN A O 1
ATOM 1571 N N . GLU A 1 189 ? -0.221 0.648 18.760 1.00 90.69 189 GLU A N 1
ATOM 1572 C CA . GLU A 1 189 ? 0.532 1.753 19.340 1.00 90.69 189 GLU A CA 1
ATOM 1573 C C . GLU A 1 189 ? -0.281 2.521 20.380 1.00 90.69 189 GLU A C 1
ATOM 1575 O O . GLU A 1 189 ? 0.214 2.737 21.484 1.00 90.69 189 GLU A O 1
ATOM 1580 N N . PHE A 1 190 ? -1.540 2.847 20.088 1.00 91.62 190 PHE A N 1
ATOM 1581 C CA . PHE A 1 190 ? -2.463 3.460 21.045 1.00 91.62 190 PHE A CA 1
ATOM 1582 C C . PHE A 1 190 ? -2.639 2.615 22.316 1.00 91.62 190 PHE A C 1
ATOM 1584 O O . PHE A 1 190 ? -2.591 3.137 23.440 1.00 91.62 190 PHE A O 1
ATOM 1591 N N . LEU A 1 191 ? -2.799 1.299 22.147 1.00 89.75 191 LEU A N 1
ATOM 1592 C CA . LEU A 1 191 ? -2.908 0.348 23.251 1.00 89.75 191 LEU A CA 1
ATOM 1593 C C . LEU A 1 191 ? -1.651 0.330 24.133 1.00 89.75 191 LEU A C 1
ATOM 1595 O O . LEU A 1 191 ? -1.757 0.116 25.341 1.00 89.75 191 LEU A O 1
ATOM 1599 N N . GLN A 1 192 ? -0.477 0.552 23.540 1.00 86.25 192 GLN A N 1
ATOM 1600 C CA . GLN A 1 192 ? 0.821 0.459 24.211 1.00 86.25 192 GLN A CA 1
ATOM 1601 C C . GLN A 1 192 ? 1.418 1.809 24.620 1.00 86.25 192 GLN A C 1
ATOM 1603 O O . GLN A 1 192 ? 2.405 1.830 25.348 1.00 86.25 192 GLN A O 1
ATOM 1608 N N . GLU A 1 193 ? 0.841 2.934 24.199 1.00 84.06 193 GLU A N 1
ATOM 1609 C CA . GLU A 1 193 ? 1.362 4.284 24.448 1.00 84.06 193 GLU A CA 1
ATOM 1610 C C . GLU A 1 193 ? 1.659 4.527 25.936 1.00 84.06 193 GLU A C 1
ATOM 1612 O O . GLU A 1 193 ? 2.753 4.956 26.291 1.00 84.06 193 GLU A O 1
ATOM 1617 N N . ARG A 1 194 ? 0.739 4.134 26.826 1.00 78.12 194 ARG A N 1
ATOM 1618 C CA . ARG A 1 194 ? 0.901 4.257 28.288 1.00 78.12 194 ARG A CA 1
ATOM 1619 C C . ARG A 1 194 ? 1.957 3.329 28.889 1.00 78.12 194 ARG A C 1
ATOM 1621 O O . ARG A 1 194 ? 2.384 3.544 30.020 1.00 78.12 194 ARG A O 1
ATOM 1628 N N . ASN A 1 195 ? 2.363 2.299 28.157 1.00 73.81 195 ASN A N 1
ATOM 1629 C CA . ASN A 1 195 ? 3.353 1.325 28.602 1.00 73.81 195 ASN A CA 1
ATOM 1630 C C . ASN A 1 195 ? 4.780 1.705 28.183 1.00 73.81 195 ASN A C 1
ATOM 1632 O O . ASN A 1 195 ? 5.726 1.140 28.728 1.00 73.81 195 ASN A O 1
ATOM 1636 N N . ARG A 1 196 ? 4.958 2.660 27.255 1.00 66.19 196 ARG A N 1
ATOM 1637 C CA . ARG A 1 196 ? 6.276 3.022 26.700 1.00 66.19 196 ARG A CA 1
ATOM 1638 C C . ARG A 1 196 ? 7.246 3.596 27.747 1.00 66.19 196 ARG A C 1
ATOM 1640 O O . ARG A 1 196 ? 8.442 3.354 27.630 1.00 66.19 196 ARG A O 1
ATOM 1647 N N . ASP A 1 197 ? 6.731 4.235 28.802 1.00 63.00 197 ASP A N 1
ATOM 1648 C CA . ASP A 1 197 ? 7.536 4.879 29.858 1.00 63.00 197 ASP A CA 1
ATOM 1649 C C . ASP A 1 197 ? 7.474 4.173 31.228 1.00 63.00 197 ASP A C 1
ATOM 1651 O O . ASP A 1 197 ? 7.966 4.695 32.232 1.00 63.00 197 ASP A O 1
ATOM 1655 N N . CYS A 1 198 ? 6.871 2.982 31.308 1.00 57.12 198 CYS A N 1
ATOM 1656 C CA . CYS A 1 198 ? 6.676 2.275 32.573 1.00 57.12 198 CYS A CA 1
ATOM 1657 C C . CYS A 1 198 ? 7.532 1.003 32.626 1.00 57.12 198 CYS A C 1
ATOM 1659 O O . CYS A 1 198 ? 7.165 -0.030 32.068 1.00 57.12 198 CYS A O 1
ATOM 1661 N N . SER A 1 199 ? 8.666 1.060 33.337 1.00 59.25 199 SER A N 1
ATOM 1662 C CA . SER A 1 199 ? 9.579 -0.085 33.508 1.00 59.25 199 SER A CA 1
ATOM 1663 C C . SER A 1 199 ? 8.947 -1.282 34.226 1.00 59.25 199 SER A C 1
ATOM 1665 O O . SER A 1 199 ? 9.449 -2.397 34.101 1.00 59.25 199 SER A O 1
ATOM 1667 N N . ASP A 1 200 ? 7.855 -1.043 34.956 1.00 62.88 200 ASP A N 1
ATOM 1668 C CA . ASP A 1 200 ? 7.111 -2.046 35.721 1.00 62.88 200 ASP A CA 1
ATOM 1669 C C . ASP A 1 200 ? 5.834 -2.518 34.995 1.00 62.88 200 ASP A C 1
ATOM 1671 O O . ASP A 1 200 ? 5.017 -3.230 35.582 1.00 62.88 200 ASP A O 1
ATOM 1675 N N . SER A 1 201 ? 5.639 -2.133 33.726 1.00 59.41 201 SER A N 1
ATOM 1676 C CA . SER A 1 201 ? 4.518 -2.626 32.921 1.00 59.41 201 SER A CA 1
ATOM 1677 C C . SER A 1 201 ? 4.685 -4.119 32.625 1.00 59.41 201 SER A C 1
ATOM 1679 O O . SER A 1 201 ? 5.740 -4.579 32.186 1.00 59.41 201 SER A O 1
ATOM 1681 N N . ASP A 1 202 ? 3.616 -4.892 32.816 1.00 63.97 202 ASP A N 1
ATOM 1682 C CA . ASP A 1 202 ? 3.550 -6.315 32.465 1.00 63.97 202 ASP A CA 1
ATOM 1683 C C . ASP A 1 202 ? 3.418 -6.551 30.942 1.00 63.97 202 ASP A C 1
ATOM 1685 O O . ASP A 1 202 ? 3.264 -7.691 30.491 1.00 63.97 202 ASP A O 1
ATOM 1689 N N . GLY A 1 203 ? 3.476 -5.473 30.150 1.00 62.59 203 GLY A N 1
ATOM 1690 C CA . GLY A 1 203 ? 3.323 -5.465 28.698 1.00 62.59 203 GLY A CA 1
ATOM 1691 C C . GLY A 1 203 ? 1.875 -5.612 28.229 1.00 62.59 203 GLY A C 1
ATOM 1692 O O . GLY A 1 203 ? 1.629 -5.639 27.017 1.00 62.59 203 GLY A O 1
ATOM 1693 N N . ARG A 1 204 ? 0.905 -5.719 29.149 1.00 66.38 204 ARG A N 1
ATOM 1694 C CA . ARG A 1 204 ? -0.512 -5.771 28.792 1.00 66.38 204 ARG A CA 1
ATOM 1695 C C . ARG A 1 204 ? -1.035 -4.353 28.571 1.00 66.38 204 ARG A C 1
ATOM 1697 O O . ARG A 1 204 ? -0.749 -3.460 29.370 1.00 66.38 204 ARG A O 1
ATOM 1704 N N . PRO A 1 205 ? -1.814 -4.121 27.503 1.00 71.81 205 PRO A N 1
ATOM 1705 C CA . PRO A 1 205 ? -2.537 -2.869 27.348 1.00 71.81 205 PRO A CA 1
ATOM 1706 C C . PRO A 1 205 ? -3.405 -2.602 28.577 1.00 71.81 205 PRO A C 1
ATOM 1708 O O . PRO A 1 205 ? -4.091 -3.504 29.059 1.00 71.81 205 PRO A O 1
ATOM 1711 N N . ASN A 1 206 ? -3.380 -1.368 29.071 1.00 76.31 206 ASN A N 1
ATOM 1712 C CA . ASN A 1 206 ? -4.182 -0.924 30.212 1.00 76.31 206 ASN A CA 1
ATOM 1713 C C . ASN A 1 206 ? -5.314 0.033 29.803 1.00 76.31 206 ASN A C 1
ATOM 1715 O O . ASN A 1 206 ? -5.858 0.726 30.660 1.00 76.31 206 ASN A O 1
ATOM 1719 N N . ARG A 1 207 ? -5.638 0.087 28.503 1.00 85.12 207 ARG A N 1
ATOM 1720 C CA . ARG A 1 207 ? -6.770 0.854 27.977 1.00 85.12 207 ARG A CA 1
ATOM 1721 C C . ARG A 1 207 ? -8.076 0.191 28.381 1.00 85.12 207 ARG A C 1
ATOM 1723 O O . ARG A 1 207 ? -8.218 -1.025 28.231 1.00 85.12 207 ARG A O 1
ATOM 1730 N N . ASP A 1 208 ? -9.008 0.986 28.883 1.00 88.56 208 ASP A N 1
ATOM 1731 C CA . ASP A 1 208 ? -10.357 0.506 29.161 1.00 88.56 208 ASP A CA 1
ATOM 1732 C C . ASP A 1 208 ? -11.240 0.477 27.897 1.00 88.56 208 ASP A C 1
ATOM 1734 O O . ASP A 1 208 ? -10.836 0.880 26.803 1.00 88.56 208 ASP A O 1
ATOM 1738 N N . GLU A 1 209 ? -12.441 -0.089 28.033 1.00 90.38 209 GLU A N 1
ATOM 1739 C CA . GLU A 1 209 ? -13.371 -0.272 26.916 1.00 90.38 209 GLU A CA 1
ATOM 1740 C C . GLU A 1 209 ? -13.852 1.060 26.324 1.00 90.38 209 GLU A C 1
ATOM 1742 O O . GLU A 1 209 ? -14.011 1.167 25.106 1.00 90.38 209 GLU A O 1
ATOM 1747 N N . ASP A 1 210 ? -14.067 2.072 27.167 1.00 92.38 210 ASP A N 1
ATOM 1748 C CA . ASP A 1 210 ? -14.557 3.375 26.726 1.00 92.38 210 ASP A CA 1
ATOM 1749 C C . ASP A 1 210 ? -13.452 4.129 25.977 1.00 92.38 210 ASP A C 1
ATOM 1751 O O . ASP A 1 210 ? -13.720 4.689 24.917 1.00 92.38 210 ASP A O 1
ATOM 1755 N N . GLU A 1 211 ? -12.196 4.030 26.424 1.00 93.06 211 GLU A N 1
ATOM 1756 C CA . GLU A 1 211 ? -11.041 4.552 25.687 1.00 93.06 211 GLU A CA 1
ATOM 1757 C C . GLU A 1 211 ? -10.884 3.908 24.306 1.00 93.06 211 GLU A C 1
ATOM 1759 O O . GLU A 1 211 ? -10.602 4.594 23.324 1.00 93.06 211 GLU A O 1
ATOM 1764 N N . ILE A 1 212 ? -11.056 2.586 24.209 1.00 94.25 212 ILE A N 1
ATOM 1765 C CA . ILE A 1 212 ? -10.980 1.877 22.924 1.00 94.25 212 ILE A CA 1
ATOM 1766 C C . ILE A 1 212 ? -12.134 2.304 22.010 1.00 94.25 212 ILE A C 1
ATOM 1768 O O . ILE A 1 212 ? -11.929 2.501 20.810 1.00 94.25 212 ILE A O 1
ATOM 1772 N N . ARG A 1 213 ? -13.343 2.455 22.560 1.00 94.94 213 ARG A N 1
ATOM 1773 C CA . ARG A 1 213 ? -14.517 2.907 21.806 1.00 94.94 213 ARG A CA 1
ATOM 1774 C C . ARG A 1 213 ? -14.348 4.343 21.313 1.00 94.94 213 ARG A C 1
ATOM 1776 O O . ARG A 1 213 ? -14.706 4.631 20.173 1.00 94.94 213 ARG A O 1
ATOM 1783 N N . ASP A 1 214 ? -13.800 5.225 22.142 1.00 96.12 214 ASP A N 1
ATOM 1784 C CA . ASP A 1 214 ? -13.509 6.608 21.770 1.00 96.12 214 ASP A CA 1
ATOM 1785 C C . ASP A 1 214 ? -12.437 6.680 20.685 1.00 96.12 214 ASP A C 1
ATOM 1787 O O . ASP A 1 214 ? -12.644 7.363 19.684 1.00 96.12 214 ASP A O 1
ATOM 1791 N N . TRP A 1 215 ? -11.366 5.892 20.804 1.00 96.19 215 TRP A N 1
ATOM 1792 C CA . TRP A 1 215 ? -10.333 5.791 19.772 1.00 96.19 215 TRP A CA 1
ATOM 1793 C C . TRP A 1 215 ? -10.896 5.331 18.420 1.00 96.19 215 TRP A C 1
ATOM 1795 O O . TRP A 1 215 ? -10.537 5.886 17.381 1.00 96.19 215 TRP A O 1
ATOM 1805 N N . ALA A 1 216 ? -11.790 4.335 18.430 1.00 95.81 216 ALA A N 1
ATOM 1806 C CA . ALA A 1 216 ? -12.444 3.846 17.219 1.00 95.81 216 ALA A CA 1
ATOM 1807 C C . ALA A 1 216 ? -13.357 4.916 16.609 1.00 95.81 216 ALA A C 1
ATOM 1809 O O . ALA A 1 216 ? -13.287 5.171 15.411 1.00 95.81 216 ALA A O 1
ATOM 1810 N N . ARG A 1 217 ? -14.154 5.596 17.442 1.00 95.81 217 ARG A N 1
ATOM 1811 C CA . ARG A 1 217 ? -15.041 6.691 17.027 1.00 95.81 217 ARG A CA 1
ATOM 1812 C C . ARG A 1 217 ? -14.274 7.863 16.415 1.00 95.81 217 ARG A C 1
ATOM 1814 O O . ARG A 1 217 ? -14.730 8.416 15.428 1.00 95.81 217 ARG A O 1
ATOM 1821 N N . GLU A 1 218 ? -13.134 8.244 16.983 1.00 95.50 218 GLU A N 1
ATOM 1822 C CA . GLU A 1 218 ? -12.283 9.322 16.454 1.00 95.50 218 GLU A CA 1
ATOM 1823 C C . GLU A 1 218 ? -11.667 8.995 15.090 1.00 95.50 218 GLU A C 1
ATOM 1825 O O . GLU A 1 218 ? -11.285 9.903 14.359 1.00 95.50 218 GLU A O 1
ATOM 1830 N N . ARG A 1 219 ? -11.566 7.707 14.753 1.00 94.25 219 ARG A N 1
ATOM 1831 C CA . ARG A 1 219 ? -11.046 7.210 13.472 1.00 94.25 219 ARG A CA 1
ATOM 1832 C C . ARG A 1 219 ? -12.145 6.714 12.543 1.00 94.25 219 ARG A C 1
ATOM 1834 O O . ARG A 1 219 ? -11.829 6.092 11.531 1.00 94.25 219 ARG A O 1
ATOM 1841 N N . ASP A 1 220 ? -13.408 6.946 12.897 1.00 95.62 220 ASP A N 1
ATOM 1842 C CA . ASP A 1 220 ? -14.575 6.455 12.164 1.00 95.62 220 ASP A CA 1
ATOM 1843 C C . ASP A 1 220 ? -14.522 4.934 11.893 1.00 95.62 220 ASP A C 1
ATOM 1845 O O . ASP A 1 220 ? -14.974 4.451 10.862 1.00 95.62 220 ASP A O 1
ATOM 1849 N N . LEU A 1 221 ? -13.953 4.157 12.824 1.00 96.38 221 LEU A N 1
ATOM 1850 C CA . LEU A 1 221 ? -13.854 2.699 12.730 1.00 96.38 221 LEU A CA 1
ATOM 1851 C C . LEU A 1 221 ? -15.022 2.009 13.456 1.00 96.38 221 LEU A C 1
ATOM 1853 O O . LEU A 1 221 ? -15.402 2.427 14.559 1.00 96.38 221 LEU A O 1
ATOM 1857 N N . PRO A 1 222 ? -15.580 0.911 12.909 1.00 94.56 222 PRO A N 1
ATOM 1858 C CA . PRO A 1 222 ? -16.648 0.176 13.574 1.00 94.56 222 PRO A CA 1
ATOM 1859 C C . PRO A 1 222 ? -16.202 -0.438 14.908 1.00 94.56 222 PRO A C 1
ATOM 1861 O O . PRO A 1 222 ? -15.174 -1.110 15.002 1.00 94.56 222 PRO A O 1
ATOM 1864 N N . TYR A 1 223 ? -17.034 -0.271 15.940 1.00 93.38 223 TYR A N 1
ATOM 1865 C CA . TYR A 1 223 ? -16.833 -0.874 17.258 1.00 93.38 223 TYR A CA 1
ATOM 1866 C C . TYR A 1 223 ? -18.063 -1.678 17.681 1.00 93.38 223 TYR A C 1
ATOM 1868 O O . TYR A 1 223 ? -19.126 -1.115 17.957 1.00 93.38 223 TYR A O 1
ATOM 1876 N N . PHE A 1 224 ? -17.933 -3.002 17.747 1.00 91.94 224 PHE A N 1
ATOM 1877 C CA . PHE A 1 224 ? -18.995 -3.889 18.222 1.00 91.94 224 PHE A CA 1
ATOM 1878 C C . PHE A 1 224 ? -18.427 -5.198 18.775 1.00 91.94 224 PHE A C 1
ATOM 1880 O O . PHE A 1 224 ? -17.302 -5.588 18.476 1.00 91.94 224 PHE A O 1
ATOM 1887 N N . ASP A 1 225 ? -19.213 -5.858 19.633 1.00 90.81 225 ASP A N 1
ATOM 1888 C CA . ASP A 1 225 ? -18.813 -7.060 20.382 1.00 90.81 225 ASP A CA 1
ATOM 1889 C C . ASP A 1 225 ? -17.499 -6.880 21.183 1.00 90.81 225 ASP A C 1
ATOM 1891 O O . ASP A 1 225 ? -16.731 -7.821 21.386 1.00 90.81 225 ASP A O 1
ATOM 1895 N N . GLY A 1 226 ? -17.258 -5.655 21.670 1.00 88.56 226 GLY A N 1
ATOM 1896 C CA . GLY A 1 226 ? -16.103 -5.308 22.501 1.00 88.56 226 GLY A CA 1
ATOM 1897 C C . GLY A 1 226 ? -14.794 -5.112 21.729 1.00 88.56 226 GLY A C 1
ATOM 1898 O O . GLY A 1 226 ? -13.729 -5.092 22.344 1.00 88.56 226 GLY A O 1
ATOM 1899 N N . GLN A 1 227 ? -14.845 -5.022 20.397 1.00 91.50 227 GLN A N 1
ATOM 1900 C CA . GLN A 1 227 ? -13.662 -4.995 19.536 1.00 91.50 227 GLN A CA 1
ATOM 1901 C C . GLN A 1 227 ? -13.788 -3.941 18.433 1.00 91.50 227 GLN A C 1
ATOM 1903 O O . GLN A 1 227 ? -14.888 -3.640 17.964 1.00 91.50 227 GLN A O 1
ATOM 1908 N N . VAL A 1 228 ? -12.638 -3.395 18.032 1.00 94.94 228 VAL A N 1
ATOM 1909 C CA . VAL A 1 228 ? -12.505 -2.557 16.835 1.00 94.94 228 VAL A CA 1
ATOM 1910 C C . VAL A 1 228 ? -12.409 -3.470 15.618 1.00 94.94 228 VAL A C 1
ATOM 1912 O O . VAL A 1 228 ? -11.624 -4.421 15.631 1.00 94.94 228 VAL A O 1
ATOM 1915 N N . HIS A 1 229 ? -13.184 -3.175 14.579 1.00 95.12 229 HIS A N 1
ATOM 1916 C CA . HIS A 1 229 ? -13.115 -3.864 13.291 1.00 95.12 229 HIS A CA 1
ATOM 1917 C C . HIS A 1 229 ? -12.384 -2.978 12.290 1.00 95.12 229 HIS A C 1
ATOM 1919 O O . HIS A 1 229 ? -12.570 -1.762 12.284 1.00 95.12 229 HIS A O 1
ATOM 1925 N N . PHE A 1 230 ? -11.522 -3.593 11.487 1.00 95.62 230 PHE A N 1
ATOM 1926 C CA . PHE A 1 230 ? -10.668 -2.905 10.526 1.00 95.62 230 PHE A CA 1
ATOM 1927 C C . PHE A 1 230 ? -11.065 -3.336 9.116 1.00 95.62 230 PHE A C 1
ATOM 1929 O O . PHE A 1 230 ? -11.210 -4.544 8.918 1.00 95.62 230 PHE A O 1
ATOM 1936 N N . PRO A 1 231 ? -11.212 -2.396 8.170 1.00 96.12 231 PRO A N 1
ATOM 1937 C CA . PRO A 1 231 ? -11.379 -2.740 6.766 1.00 96.12 231 PRO A CA 1
ATOM 1938 C C . PRO A 1 231 ? -10.076 -3.302 6.194 1.00 96.12 231 PRO A C 1
ATOM 1940 O O . PRO A 1 231 ? -8.992 -3.009 6.713 1.00 96.12 231 PRO A O 1
ATOM 1943 N N . ASP A 1 232 ? -10.162 -4.037 5.086 1.00 94.56 232 ASP A N 1
ATOM 1944 C CA . ASP A 1 232 ? -8.977 -4.533 4.373 1.00 94.56 232 ASP A CA 1
ATOM 1945 C C . ASP A 1 232 ? -8.063 -3.384 3.918 1.00 94.56 232 ASP A C 1
ATOM 1947 O O . ASP A 1 232 ? -6.831 -3.465 4.018 1.00 94.56 232 ASP A O 1
ATOM 1951 N N . TYR A 1 233 ? -8.661 -2.275 3.476 1.00 96.25 233 TYR A N 1
ATOM 1952 C CA . TYR A 1 233 ? -7.968 -1.004 3.299 1.00 96.25 233 TYR A CA 1
ATOM 1953 C C . TYR A 1 233 ? -8.927 0.190 3.348 1.00 96.25 233 TYR A C 1
ATOM 1955 O O . TYR A 1 233 ? -10.137 0.065 3.179 1.00 96.25 233 TYR A O 1
ATOM 1963 N N . ARG A 1 234 ? -8.353 1.372 3.555 1.00 97.25 234 ARG A N 1
ATOM 1964 C CA . ARG A 1 234 ? -9.023 2.669 3.550 1.00 97.25 234 ARG A CA 1
ATOM 1965 C C . ARG A 1 234 ? -8.418 3.549 2.465 1.00 97.25 234 ARG A C 1
ATOM 1967 O O . ARG A 1 234 ? -7.197 3.688 2.395 1.00 97.25 234 ARG A O 1
ATOM 1974 N N . ILE A 1 235 ? -9.254 4.159 1.634 1.00 96.50 235 ILE A N 1
ATOM 1975 C CA . ILE A 1 235 ? -8.838 5.211 0.699 1.00 96.50 235 ILE A CA 1
ATOM 1976 C C . ILE A 1 235 ? -9.071 6.545 1.395 1.00 96.50 235 ILE A C 1
ATOM 1978 O O . ILE A 1 235 ? -10.210 6.866 1.716 1.00 96.50 235 ILE A O 1
ATOM 1982 N N . GLU A 1 236 ? -8.022 7.328 1.617 1.00 95.44 236 GLU A N 1
ATOM 1983 C CA . GLU A 1 236 ? -8.139 8.698 2.116 1.00 95.44 236 GLU A CA 1
ATOM 1984 C C . GLU A 1 236 ? -8.052 9.673 0.946 1.00 95.44 236 GLU A C 1
ATOM 1986 O O . GLU A 1 236 ? -7.163 9.574 0.095 1.00 95.44 236 GLU A O 1
ATOM 1991 N N . TYR A 1 237 ? -8.993 10.607 0.881 1.00 94.31 237 TYR A N 1
ATOM 1992 C CA . TYR A 1 237 ? -9.133 11.507 -0.252 1.00 94.31 237 TYR A CA 1
ATOM 1993 C C . TYR A 1 237 ? -9.719 12.856 0.161 1.00 94.31 237 TYR A C 1
ATOM 1995 O O . TYR A 1 237 ? -10.337 13.010 1.213 1.00 94.31 237 TYR A O 1
ATOM 2003 N N . GLU A 1 238 ? -9.532 13.851 -0.691 1.00 93.44 238 GLU A N 1
ATOM 2004 C CA . GLU A 1 238 ? -10.096 15.181 -0.542 1.00 93.44 238 GLU A CA 1
ATOM 2005 C C . GLU A 1 238 ? -11.117 15.442 -1.653 1.00 93.44 238 GLU A C 1
ATOM 2007 O O . GLU A 1 238 ? -10.876 15.142 -2.822 1.00 93.44 238 GLU A O 1
ATOM 2012 N N . VAL A 1 239 ? -12.260 16.025 -1.285 1.00 94.19 239 VAL A N 1
ATOM 2013 C CA . VAL A 1 239 ? -13.233 16.581 -2.235 1.00 94.19 239 VAL A CA 1
ATOM 2014 C C . VAL A 1 239 ? -13.600 17.983 -1.778 1.00 94.19 239 VAL A C 1
ATOM 2016 O O . VAL A 1 239 ? -14.045 18.181 -0.644 1.00 94.19 239 VAL A O 1
ATOM 2019 N N . ASP A 1 240 ? -13.429 18.961 -2.666 1.00 90.81 240 ASP A N 1
ATOM 2020 C CA . ASP A 1 240 ? -13.741 20.373 -2.415 1.00 90.81 240 ASP A CA 1
ATOM 2021 C C . ASP A 1 240 ? -13.090 20.924 -1.125 1.00 90.81 240 ASP A C 1
ATOM 2023 O O . ASP A 1 240 ? -13.743 21.613 -0.331 1.00 90.81 240 ASP A O 1
ATOM 2027 N N . GLY A 1 241 ? -11.815 20.597 -0.878 1.00 89.19 241 GLY A N 1
ATOM 2028 C CA . GLY A 1 241 ? -11.088 21.059 0.310 1.00 89.19 241 GLY A CA 1
ATOM 2029 C C . GLY A 1 241 ? -11.453 20.333 1.604 1.00 89.19 241 GLY A C 1
ATOM 2030 O O . GLY A 1 241 ? -11.127 20.819 2.687 1.00 89.19 241 GLY A O 1
ATOM 2031 N N . ARG A 1 242 ? -12.205 19.226 1.532 1.00 91.94 242 ARG A N 1
ATOM 2032 C CA . ARG A 1 242 ? -12.612 18.447 2.705 1.00 91.94 242 ARG A CA 1
ATOM 2033 C C . ARG A 1 242 ? -12.067 17.038 2.636 1.00 91.94 242 ARG A C 1
ATOM 2035 O O . ARG A 1 242 ? -12.381 16.299 1.706 1.00 91.94 242 ARG A O 1
ATOM 2042 N N . GLU A 1 243 ? -11.362 16.662 3.690 1.00 92.62 243 GLU A N 1
ATOM 2043 C CA . GLU A 1 243 ? -10.912 15.296 3.909 1.00 92.62 243 GLU A CA 1
ATOM 2044 C C . GLU A 1 243 ? -12.098 14.349 4.108 1.00 92.62 243 GLU A C 1
ATOM 2046 O O . GLU A 1 243 ? -13.104 14.656 4.773 1.00 92.62 243 GLU A O 1
ATOM 2051 N N . ARG A 1 244 ? -11.974 13.189 3.480 1.00 94.81 244 ARG A N 1
ATOM 2052 C CA . ARG A 1 244 ? -12.912 12.078 3.483 1.00 94.81 244 ARG A CA 1
ATOM 2053 C C . ARG A 1 244 ? -12.121 10.779 3.423 1.00 94.81 244 ARG A C 1
ATOM 2055 O O . ARG A 1 244 ? -10.943 10.757 3.070 1.00 94.81 244 ARG A O 1
ATOM 2062 N N . HIS A 1 245 ? -12.791 9.691 3.760 1.00 95.81 245 HIS A N 1
ATOM 2063 C CA . HIS A 1 245 ? -12.257 8.362 3.546 1.00 95.81 245 HIS A CA 1
ATOM 2064 C C . HIS A 1 245 ? -13.362 7.408 3.103 1.00 95.81 245 HIS A C 1
ATOM 2066 O O . HIS A 1 245 ? -14.539 7.661 3.357 1.00 95.81 245 HIS A O 1
ATOM 2072 N N . GLU A 1 246 ? -12.960 6.323 2.451 1.00 96.44 246 GLU A N 1
ATOM 2073 C CA . GLU A 1 246 ? -13.809 5.180 2.124 1.00 96.44 246 GLU A CA 1
ATOM 2074 C C . GLU A 1 246 ? -13.145 3.909 2.662 1.00 96.44 246 GLU A C 1
ATOM 2076 O O . GLU A 1 246 ? -11.992 3.623 2.329 1.00 96.44 246 GLU A O 1
ATOM 2081 N N . ASP A 1 247 ? -13.876 3.160 3.485 1.00 97.19 247 ASP A N 1
ATOM 2082 C CA . ASP A 1 247 ? -13.456 1.860 4.011 1.00 97.19 247 ASP A CA 1
ATOM 2083 C C . ASP A 1 247 ? -13.889 0.751 3.053 1.00 97.19 247 ASP A C 1
ATOM 2085 O O . ASP A 1 247 ? -15.074 0.636 2.731 1.00 97.19 247 ASP A O 1
ATOM 2089 N N . VAL A 1 248 ? -12.938 -0.070 2.602 1.00 96.06 248 VAL A N 1
ATOM 2090 C CA . VAL A 1 248 ? -13.173 -1.100 1.588 1.00 96.06 248 VAL A CA 1
ATOM 2091 C C . VAL A 1 248 ? -12.892 -2.495 2.139 1.00 96.06 248 VAL A C 1
ATOM 2093 O O . VAL A 1 248 ? -11.843 -2.757 2.726 1.00 96.06 248 VAL A O 1
ATOM 2096 N N . GLU A 1 249 ? -13.839 -3.399 1.896 1.00 93.75 249 GLU A N 1
ATOM 2097 C CA . GLU A 1 249 ? -13.793 -4.810 2.281 1.00 93.75 249 GLU A CA 1
ATOM 2098 C C . GLU A 1 249 ? -13.682 -5.692 1.028 1.00 93.75 249 GLU A C 1
ATOM 2100 O O . GLU A 1 249 ? -14.499 -5.598 0.104 1.00 93.75 249 GLU A O 1
ATOM 2105 N N . LEU A 1 250 ? -12.704 -6.594 0.994 1.00 88.25 250 LEU A N 1
ATOM 2106 C CA . LEU A 1 250 ? -12.527 -7.578 -0.064 1.00 88.25 250 LEU A CA 1
ATOM 2107 C C . LEU A 1 250 ? -13.457 -8.770 0.156 1.00 88.25 250 LEU A C 1
ATOM 2109 O O . LEU A 1 250 ? -13.186 -9.705 0.917 1.00 88.25 250 LEU A O 1
ATOM 2113 N N . PHE A 1 251 ? -14.518 -8.833 -0.640 1.00 73.06 251 PHE A N 1
ATOM 2114 C CA . PHE A 1 251 ? -15.305 -10.054 -0.774 1.00 73.06 251 PHE A CA 1
ATOM 2115 C C . PHE A 1 251 ? -14.589 -11.041 -1.700 1.00 73.06 251 PHE A C 1
ATOM 2117 O O . PHE A 1 251 ? -14.949 -11.211 -2.864 1.00 73.06 251 PHE A O 1
ATOM 2124 N N . THR A 1 252 ? -13.565 -11.727 -1.189 1.00 52.84 252 THR A N 1
ATOM 2125 C CA . THR A 1 252 ? -13.003 -12.867 -1.924 1.00 52.84 252 THR A CA 1
ATOM 2126 C C . THR A 1 252 ? -14.055 -13.991 -1.985 1.00 52.84 252 THR A C 1
ATOM 2128 O O . THR A 1 252 ? -14.623 -14.370 -0.952 1.00 52.84 252 THR A O 1
ATOM 2131 N N . PRO A 1 253 ? -14.363 -14.557 -3.171 1.00 40.75 253 PRO A N 1
ATOM 2132 C CA . PRO A 1 253 ? -15.460 -15.517 -3.351 1.00 40.75 253 PRO A CA 1
ATOM 2133 C C . PRO A 1 253 ? -15.274 -16.848 -2.606 1.00 40.75 253 PRO A C 1
ATOM 2135 O O . PRO A 1 253 ? -16.159 -17.703 -2.645 1.00 40.75 253 PRO A O 1
ATOM 2138 N N . THR A 1 254 ? -14.182 -17.025 -1.861 1.00 41.16 254 THR A N 1
ATOM 2139 C CA . THR A 1 254 ? -14.014 -18.148 -0.932 1.00 41.16 254 THR A CA 1
ATOM 2140 C C . THR A 1 254 ? -15.042 -18.123 0.209 1.00 41.16 254 THR A C 1
ATOM 2142 O O . THR A 1 254 ? -15.274 -19.156 0.834 1.00 41.16 254 THR A O 1
ATOM 2145 N N . THR A 1 255 ? -15.754 -17.008 0.423 1.00 34.62 255 THR A N 1
ATOM 2146 C CA . THR A 1 255 ? -16.995 -17.011 1.216 1.00 34.62 255 THR A CA 1
ATOM 2147 C C . THR A 1 255 ? -18.147 -16.420 0.408 1.00 34.62 255 THR A C 1
ATOM 2149 O O . THR A 1 255 ? -18.359 -15.213 0.357 1.00 34.62 255 THR A O 1
ATOM 2152 N N . ALA A 1 256 ? -18.902 -17.292 -0.257 1.00 31.55 256 ALA A N 1
ATOM 2153 C CA . ALA A 1 256 ? -20.063 -16.898 -1.038 1.00 31.55 256 ALA A CA 1
ATOM 2154 C C . ALA A 1 256 ? -21.165 -16.247 -0.175 1.00 31.55 256 ALA A C 1
ATOM 2156 O O . ALA A 1 256 ? -21.636 -16.826 0.805 1.00 31.55 256 ALA A O 1
ATOM 2157 N N . ALA A 1 257 ? -21.638 -15.106 -0.684 1.00 34.72 257 ALA A N 1
ATOM 2158 C CA . ALA A 1 257 ? -22.951 -14.489 -0.499 1.00 34.72 257 ALA A CA 1
ATOM 2159 C C . ALA A 1 257 ? -23.240 -13.740 0.813 1.00 34.72 257 ALA A C 1
ATOM 2161 O O . ALA A 1 257 ? -24.052 -14.192 1.614 1.00 34.72 257 ALA A O 1
ATOM 2162 N N . LEU A 1 258 ? -22.755 -12.500 0.918 1.00 31.89 258 LEU A N 1
ATOM 2163 C CA . LEU A 1 258 ? -23.524 -11.406 1.523 1.00 31.89 258 LEU A CA 1
ATOM 2164 C C . LEU A 1 258 ? -23.260 -10.110 0.744 1.00 31.89 258 LEU A C 1
ATOM 2166 O O . LEU A 1 258 ? -22.181 -9.541 0.805 1.00 31.89 258 LEU A O 1
ATOM 2170 N N . THR A 1 259 ? -24.259 -9.653 -0.006 1.00 31.28 259 THR A N 1
ATOM 2171 C CA . THR A 1 259 ? -24.301 -8.298 -0.566 1.00 31.28 259 THR A CA 1
ATOM 2172 C C . THR A 1 259 ? -24.347 -7.293 0.593 1.00 31.28 259 THR A C 1
ATOM 2174 O O . THR A 1 259 ? -25.251 -7.418 1.428 1.00 31.28 259 THR A O 1
ATOM 2177 N N . PRO A 1 260 ? -23.434 -6.310 0.685 1.00 34.47 260 PRO A N 1
ATOM 2178 C CA . PRO A 1 260 ? -23.564 -5.251 1.679 1.00 34.47 260 PRO A CA 1
ATOM 2179 C C . PRO A 1 260 ? -24.764 -4.349 1.327 1.00 34.47 260 PRO A C 1
ATOM 2181 O O . PRO A 1 260 ? -25.007 -4.082 0.146 1.00 34.47 260 PRO A O 1
ATOM 2184 N N . PRO A 1 261 ? -2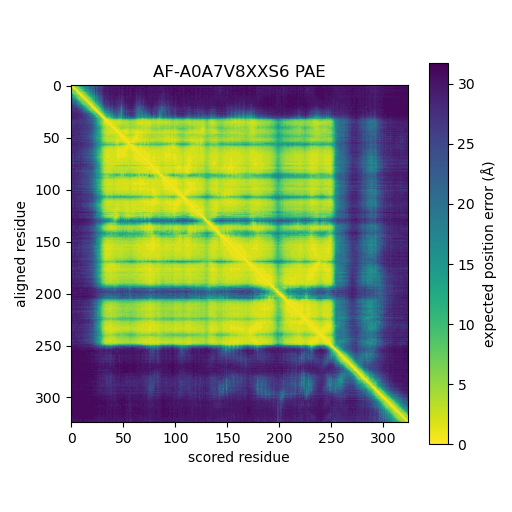5.565 -3.881 2.304 1.00 31.69 261 PRO A N 1
ATOM 2185 C CA . PRO A 1 261 ? -26.553 -2.849 2.029 1.00 31.69 261 PRO A CA 1
ATOM 2186 C C . PRO A 1 261 ? -25.834 -1.539 1.691 1.00 31.69 261 PRO A C 1
ATOM 2188 O O . PRO A 1 261 ? -24.950 -1.107 2.426 1.00 31.69 261 PRO A O 1
ATOM 2191 N N . ALA A 1 262 ? -26.241 -0.904 0.590 1.00 31.78 262 ALA A N 1
ATOM 2192 C CA . ALA A 1 262 ? -25.777 0.424 0.207 1.00 31.78 262 ALA A CA 1
ATOM 2193 C C . ALA A 1 262 ? -25.946 1.416 1.371 1.00 31.78 262 ALA A C 1
ATOM 2195 O O . ALA A 1 262 ? -27.021 1.495 1.978 1.00 31.78 262 ALA A O 1
ATOM 2196 N N . ALA A 1 263 ? -24.889 2.173 1.666 1.00 35.38 263 ALA A N 1
ATOM 2197 C CA . ALA A 1 263 ? -24.917 3.230 2.665 1.00 35.38 263 ALA A CA 1
ATOM 2198 C C . ALA A 1 263 ? -26.006 4.274 2.325 1.00 35.38 263 ALA A C 1
ATOM 2200 O O . ALA A 1 263 ? -26.184 4.636 1.156 1.00 35.38 263 ALA A O 1
ATOM 2201 N N . PRO A 1 264 ? -26.774 4.773 3.310 1.00 31.30 264 PRO A N 1
ATOM 2202 C CA . PRO A 1 264 ? -27.793 5.781 3.054 1.00 31.30 264 PRO A CA 1
ATOM 2203 C C . PRO A 1 264 ? -27.149 7.133 2.711 1.00 31.30 264 PRO A C 1
ATOM 2205 O O . PRO A 1 264 ? -26.374 7.686 3.488 1.00 31.30 264 PRO A O 1
ATOM 2208 N N . ARG A 1 265 ? -27.524 7.698 1.555 1.00 30.27 265 ARG A N 1
ATOM 2209 C CA . ARG A 1 265 ? -27.181 9.079 1.167 1.00 30.27 265 ARG A CA 1
ATOM 2210 C C . ARG A 1 265 ? -27.733 10.070 2.206 1.00 30.27 265 ARG A C 1
ATOM 2212 O O . ARG A 1 265 ? -28.864 9.879 2.664 1.00 30.27 265 ARG A O 1
ATOM 2219 N N . PRO A 1 266 ? -27.017 11.157 2.542 1.00 30.91 266 PRO A N 1
ATOM 2220 C CA . PRO A 1 266 ? -27.514 12.140 3.497 1.00 30.91 266 PRO A CA 1
ATOM 2221 C C . PRO A 1 266 ? -28.716 12.895 2.914 1.00 30.91 266 PRO A C 1
ATOM 2223 O O . PRO A 1 266 ? -28.602 13.621 1.925 1.00 30.91 266 PRO A O 1
ATOM 2226 N N . ALA A 1 267 ? -29.883 12.714 3.534 1.00 30.59 267 ALA A N 1
ATOM 2227 C CA . ALA A 1 267 ? -31.077 13.492 3.241 1.00 30.59 267 ALA A CA 1
ATOM 2228 C C . ALA A 1 267 ? -30.946 14.908 3.821 1.00 30.59 267 ALA A C 1
ATOM 2230 O O . ALA A 1 267 ? -30.519 15.112 4.958 1.00 30.59 267 ALA A O 1
ATOM 2231 N N . SER A 1 268 ? -31.341 15.883 3.012 1.00 29.61 268 SER A N 1
ATOM 2232 C CA . SER A 1 268 ? -31.457 17.296 3.343 1.00 29.61 268 SER A CA 1
ATOM 2233 C C . SER A 1 268 ? -32.307 17.534 4.595 1.00 29.61 268 SER A C 1
ATOM 2235 O O . SER A 1 268 ? -33.373 16.949 4.786 1.00 29.61 268 SER A O 1
ATOM 2237 N N . ALA A 1 269 ? -31.811 18.431 5.447 1.00 29.88 269 ALA A N 1
ATOM 2238 C CA . ALA A 1 269 ? -32.403 18.789 6.723 1.00 29.88 269 ALA A CA 1
ATOM 2239 C C . ALA A 1 269 ? -33.851 19.291 6.590 1.00 29.88 269 ALA A C 1
ATOM 2241 O O . ALA A 1 269 ? -34.154 20.221 5.841 1.00 29.88 269 ALA A O 1
ATOM 2242 N N . SER A 1 270 ? -34.737 18.722 7.401 1.00 27.00 270 SER A N 1
ATOM 2243 C CA . SER A 1 270 ? -35.964 19.372 7.853 1.00 27.00 270 SER A CA 1
ATOM 2244 C C . SER A 1 270 ? -36.235 18.946 9.293 1.00 27.00 270 SER A C 1
ATOM 2246 O O . SER A 1 270 ? -36.340 17.770 9.622 1.00 27.00 270 SER A O 1
ATOM 2248 N N . THR A 1 271 ? -36.261 19.958 10.149 1.00 35.88 271 THR A N 1
ATOM 2249 C CA . THR A 1 271 ? -36.490 19.962 11.595 1.00 35.88 271 THR A CA 1
ATOM 2250 C C . THR A 1 271 ? -37.762 19.235 12.028 1.00 35.88 271 THR A C 1
ATOM 2252 O O . THR A 1 271 ? -38.839 19.577 11.547 1.00 35.88 271 THR A O 1
ATOM 2255 N N . SER A 1 272 ? -37.658 18.349 13.025 1.00 25.44 272 SER A N 1
ATOM 2256 C CA . SER A 1 272 ? -38.729 18.057 13.991 1.00 25.44 272 SER A CA 1
ATOM 2257 C C . SER A 1 272 ? -38.188 17.203 15.142 1.00 25.44 272 SER A C 1
ATOM 2259 O O . SER A 1 272 ? -37.541 16.187 14.916 1.00 25.44 272 SER A O 1
ATOM 2261 N N . SER A 1 273 ? -38.453 17.641 16.368 1.00 31.00 273 SER A N 1
ATOM 2262 C CA . SER A 1 273 ? -38.046 17.054 17.648 1.00 31.00 273 SER A CA 1
ATOM 2263 C C . SER A 1 273 ? -38.762 15.735 17.976 1.00 31.00 273 SER A C 1
ATOM 2265 O O . SER A 1 273 ? -39.980 15.695 17.868 1.00 31.00 273 SER A O 1
ATOM 2267 N N . ASP A 1 274 ? -38.028 14.703 18.415 1.00 27.36 274 ASP A N 1
ATOM 2268 C CA . ASP A 1 274 ? -38.306 13.875 19.614 1.00 27.36 274 ASP A CA 1
ATOM 2269 C C . ASP A 1 274 ? -37.228 12.771 19.803 1.00 27.36 274 ASP A C 1
ATOM 2271 O O . ASP A 1 274 ? -36.601 12.367 18.820 1.00 27.36 274 ASP A O 1
ATOM 2275 N N . PRO A 1 275 ? -36.958 12.293 21.040 1.00 34.97 275 PRO A N 1
ATOM 2276 C CA . PRO A 1 275 ? -35.828 11.419 21.351 1.00 34.97 275 PRO A CA 1
ATOM 2277 C C . PRO A 1 275 ? -36.190 9.921 21.420 1.00 34.97 275 PRO A C 1
ATOM 2279 O O . PRO A 1 275 ? -37.330 9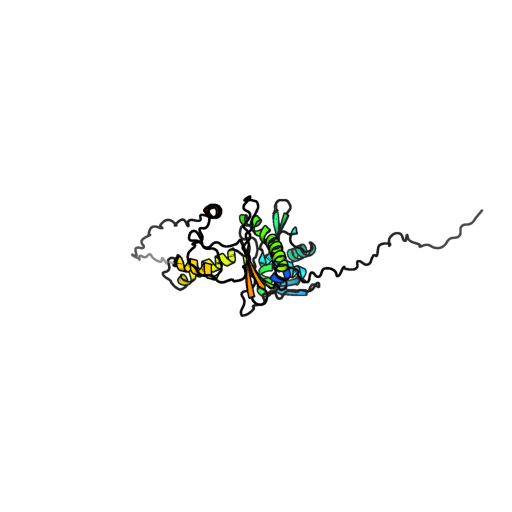.545 21.674 1.00 34.97 275 PRO A O 1
ATOM 2282 N N . ALA A 1 276 ? -35.145 9.090 21.327 1.00 31.25 276 ALA A N 1
ATOM 2283 C CA . ALA A 1 276 ? -35.084 7.646 21.593 1.00 31.25 276 ALA A CA 1
ATOM 2284 C C . ALA A 1 276 ? -35.508 6.689 20.462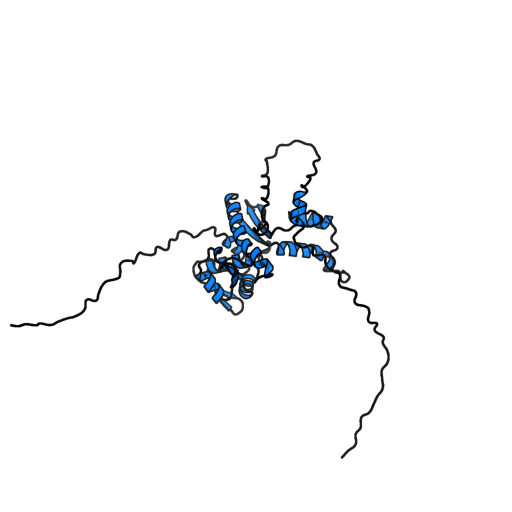 1.00 31.25 276 ALA A C 1
ATOM 2286 O O . ALA A 1 276 ? -36.634 6.205 20.418 1.00 31.25 276 ALA A O 1
ATOM 2287 N N . VAL A 1 277 ? -34.522 6.265 19.660 1.00 27.44 277 VAL A N 1
ATOM 2288 C CA . VAL A 1 277 ? -34.469 4.901 19.110 1.00 27.44 277 VAL A CA 1
ATOM 2289 C C . VAL A 1 277 ? -33.013 4.429 19.147 1.00 27.44 277 VAL A C 1
ATOM 2291 O O . VAL A 1 277 ? -32.177 4.890 18.377 1.00 27.44 277 VAL A O 1
ATOM 2294 N N . ALA A 1 278 ? -32.704 3.520 20.073 1.00 27.81 278 ALA A N 1
ATOM 2295 C CA . ALA A 1 278 ? -31.476 2.740 20.031 1.00 27.81 278 ALA A CA 1
ATOM 2296 C C . ALA A 1 278 ? -31.537 1.832 18.794 1.00 27.81 278 ALA A C 1
ATOM 2298 O O . ALA A 1 278 ? -32.438 0.998 18.677 1.00 27.81 278 ALA A O 1
ATOM 2299 N N . ALA A 1 279 ? -30.612 2.026 17.855 1.00 29.81 279 ALA A N 1
ATOM 2300 C CA . ALA A 1 279 ? -30.493 1.184 16.677 1.00 29.81 279 ALA A CA 1
ATOM 2301 C C . ALA A 1 279 ? -30.057 -0.225 17.107 1.00 29.81 279 ALA A C 1
ATOM 2303 O O . ALA A 1 279 ? -28.919 -0.460 17.507 1.00 29.81 279 ALA A O 1
ATOM 2304 N N . VAL A 1 280 ? -31.000 -1.164 17.059 1.00 27.78 280 VAL A N 1
ATOM 2305 C CA . VAL A 1 280 ? -30.746 -2.595 17.223 1.00 27.78 280 VAL A CA 1
ATOM 2306 C C . VAL A 1 280 ? -30.088 -3.092 15.940 1.00 27.78 280 VAL A C 1
ATOM 2308 O O . VAL A 1 280 ? -30.732 -3.180 14.895 1.00 27.78 280 VAL A O 1
ATOM 2311 N N . VAL A 1 281 ? -28.798 -3.409 16.018 1.00 32.97 281 VAL A N 1
ATOM 2312 C CA . VAL A 1 281 ? -28.072 -4.097 14.946 1.00 32.97 281 VAL A CA 1
ATOM 2313 C C . VAL A 1 281 ? -28.610 -5.538 14.845 1.00 32.97 281 VAL A C 1
ATOM 2315 O O . VAL A 1 281 ? -28.652 -6.229 15.865 1.00 32.97 281 VAL A O 1
ATOM 2318 N N . PRO A 1 282 ? -29.056 -6.024 13.670 1.00 30.66 282 PRO A N 1
ATOM 2319 C CA . PRO A 1 282 ? -29.634 -7.363 13.549 1.00 30.66 282 PRO A CA 1
ATOM 2320 C C . PRO A 1 282 ? -28.619 -8.479 13.848 1.00 30.66 282 PRO A C 1
ATOM 2322 O O . PRO A 1 282 ? -27.510 -8.479 13.314 1.00 30.66 282 PRO A O 1
ATOM 2325 N N . ASP A 1 283 ? -29.046 -9.500 14.600 1.00 29.95 283 ASP A N 1
ATOM 2326 C CA . ASP A 1 283 ? -28.264 -10.683 15.030 1.00 29.95 283 ASP A CA 1
ATOM 2327 C C . ASP A 1 283 ? -27.563 -11.469 13.895 1.00 29.95 283 ASP A C 1
ATOM 2329 O O . ASP A 1 283 ? -26.711 -12.314 14.162 1.00 29.95 283 ASP A O 1
ATOM 2333 N N . ARG A 1 284 ? -27.875 -11.203 12.618 1.00 30.67 284 ARG A N 1
ATOM 2334 C CA . ARG A 1 284 ? -27.181 -11.817 11.470 1.00 30.67 284 ARG A CA 1
ATOM 2335 C C . ARG A 1 284 ? -25.789 -11.237 11.209 1.00 30.67 284 ARG A C 1
ATOM 2337 O O . ARG A 1 284 ? -24.965 -11.949 10.647 1.00 30.67 284 ARG A O 1
ATOM 2344 N N . ILE A 1 285 ? -25.507 -10.011 11.659 1.00 37.00 285 ILE A N 1
ATOM 2345 C CA . ILE A 1 285 ? -24.171 -9.404 11.549 1.00 37.00 285 ILE A CA 1
ATOM 2346 C C . ILE A 1 285 ? -23.192 -10.134 12.484 1.00 37.00 285 ILE A C 1
ATOM 2348 O O . ILE A 1 285 ? -22.122 -10.543 12.049 1.00 37.00 285 ILE A O 1
ATOM 2352 N N . ARG A 1 286 ? -23.612 -10.475 13.712 1.00 35.38 286 ARG A N 1
ATOM 2353 C CA . ARG A 1 286 ? -22.808 -11.200 14.723 1.00 35.38 286 ARG A CA 1
ATOM 2354 C C . ARG A 1 286 ? -22.226 -12.552 14.286 1.00 35.38 286 ARG A C 1
ATOM 2356 O O . ARG A 1 286 ? -21.281 -13.034 14.906 1.00 35.38 286 ARG A O 1
ATOM 2363 N N . ALA A 1 287 ? -22.799 -13.204 13.274 1.00 29.25 287 ALA A N 1
ATOM 2364 C CA . ALA A 1 287 ? -22.375 -14.542 12.856 1.00 29.25 287 ALA A CA 1
ATOM 2365 C C . ALA A 1 287 ? -21.235 -14.532 11.820 1.00 29.25 287 ALA A C 1
ATOM 2367 O O . ALA A 1 287 ? -20.468 -15.491 11.775 1.00 29.25 287 ALA A O 1
ATOM 2368 N N . SER A 1 288 ? -21.096 -13.460 11.030 1.00 31.14 288 SER A N 1
ATOM 2369 C CA . SER A 1 288 ? -20.059 -13.342 9.989 1.00 31.14 288 SER A CA 1
ATOM 2370 C C . SER A 1 288 ? -18.685 -13.000 10.577 1.00 31.14 288 SER A C 1
ATOM 2372 O O . SER A 1 288 ? -17.668 -13.542 10.156 1.00 31.14 288 SER A O 1
ATOM 2374 N N . TRP A 1 289 ? -18.660 -12.181 11.631 1.00 36.62 289 TRP A N 1
ATOM 2375 C CA . TRP A 1 289 ? -17.430 -11.696 12.275 1.00 36.62 289 TRP A CA 1
ATOM 2376 C C . TRP A 1 289 ? -16.799 -12.688 13.266 1.00 36.62 289 TRP A C 1
ATOM 2378 O O . TRP A 1 289 ? -15.736 -12.430 13.817 1.00 36.62 289 TRP A O 1
ATOM 2388 N N . ARG A 1 290 ? -17.423 -13.855 13.497 1.00 31.95 290 ARG A N 1
ATOM 2389 C CA . ARG A 1 290 ? -16.911 -14.879 14.429 1.00 31.95 290 ARG A CA 1
ATOM 2390 C C . ARG A 1 290 ? -15.803 -15.769 13.865 1.00 31.95 290 ARG A C 1
ATOM 2392 O O . ARG A 1 290 ? -15.256 -16.560 14.628 1.00 31.95 290 ARG A O 1
ATOM 2399 N N . ASN A 1 291 ? -15.489 -15.689 12.570 1.00 27.92 291 ASN A N 1
ATOM 2400 C CA . ASN A 1 291 ? -14.644 -16.697 11.919 1.00 27.92 291 ASN A CA 1
ATOM 2401 C C . ASN A 1 291 ? -13.264 -16.219 11.445 1.00 27.92 291 ASN A C 1
ATOM 2403 O O . ASN A 1 291 ? -12.549 -17.000 10.823 1.00 27.92 291 ASN A O 1
ATOM 2407 N N . SER A 1 292 ? -12.847 -14.999 11.794 1.00 28.86 292 SER A N 1
ATOM 2408 C CA . SER A 1 292 ? -11.480 -14.534 11.537 1.00 28.86 292 SER A CA 1
ATOM 2409 C C . SER A 1 292 ? -10.734 -14.340 12.861 1.00 28.86 292 SER A C 1
ATOM 2411 O O . SER A 1 292 ? -10.830 -13.315 13.519 1.00 28.86 292 SER A O 1
ATOM 2413 N N . TYR A 1 293 ? -10.005 -15.390 13.250 1.00 30.53 293 TYR A N 1
ATOM 2414 C CA . TYR A 1 293 ? -9.021 -15.454 14.341 1.00 30.53 293 TYR A CA 1
ATOM 2415 C C . TYR A 1 293 ? -9.524 -15.254 15.785 1.00 30.53 293 TYR A C 1
ATOM 2417 O O . TYR A 1 293 ? -9.273 -14.239 16.427 1.00 30.53 293 TYR A O 1
ATOM 2425 N N . ASP A 1 294 ? -10.044 -16.337 16.378 1.00 29.22 294 ASP A N 1
ATOM 2426 C CA . ASP A 1 294 ? -9.994 -16.573 17.832 1.00 29.22 294 ASP A CA 1
ATOM 2427 C C . ASP A 1 294 ? -8.529 -16.862 18.238 1.00 29.22 294 ASP A C 1
ATOM 2429 O O . ASP A 1 294 ? -8.119 -17.999 18.475 1.00 29.22 294 ASP A O 1
ATOM 2433 N N . ALA A 1 295 ? -7.688 -15.826 18.248 1.00 28.14 295 ALA A N 1
ATOM 2434 C CA . ALA A 1 295 ? -6.350 -15.885 18.824 1.00 28.14 295 ALA A CA 1
ATOM 2435 C C . ALA A 1 295 ? -6.429 -15.512 20.309 1.00 28.14 295 ALA A C 1
ATOM 2437 O O . ALA A 1 295 ? -5.949 -14.466 20.745 1.00 28.14 295 ALA A O 1
ATOM 2438 N N . ARG A 1 296 ? -7.006 -16.408 21.119 1.00 27.61 296 ARG A N 1
ATOM 2439 C CA . ARG A 1 296 ? -6.690 -16.433 22.551 1.00 27.61 296 ARG A CA 1
ATOM 2440 C C . ARG A 1 296 ? -5.186 -16.607 22.680 1.00 27.61 296 ARG A C 1
ATOM 2442 O O . ARG A 1 296 ? -4.650 -17.641 22.294 1.00 27.61 296 ARG A O 1
ATOM 2449 N N . ILE A 1 297 ? -4.519 -15.606 23.234 1.00 31.20 297 ILE A N 1
ATOM 2450 C CA . ILE A 1 297 ? -3.115 -15.675 23.636 1.00 31.20 297 ILE A CA 1
ATOM 2451 C C . ILE A 1 297 ? -2.978 -16.836 24.642 1.00 31.20 297 ILE A C 1
ATOM 2453 O O . ILE A 1 297 ? -3.532 -16.736 25.741 1.00 31.20 297 ILE A O 1
ATOM 2457 N N . PRO A 1 298 ? -2.276 -17.947 24.336 1.00 27.95 298 PRO A N 1
ATOM 2458 C CA . PRO A 1 298 ? -1.998 -18.946 25.352 1.00 27.95 298 PRO A CA 1
ATOM 2459 C C . PRO A 1 298 ? -0.930 -18.389 26.297 1.00 27.95 298 PRO A C 1
ATOM 2461 O O . PRO A 1 298 ? 0.186 -18.064 25.887 1.00 27.95 298 PRO A O 1
ATOM 2464 N N . ALA A 1 299 ? -1.278 -18.288 27.580 1.00 27.77 299 ALA A N 1
ATOM 2465 C CA . ALA A 1 299 ? -0.321 -18.045 28.647 1.00 27.77 299 ALA A CA 1
ATOM 2466 C C . ALA A 1 299 ? 0.811 -19.085 28.564 1.00 27.77 299 ALA A C 1
ATOM 2468 O O . ALA A 1 299 ? 0.560 -20.293 28.553 1.00 27.77 299 ALA A O 1
ATOM 2469 N N . ARG A 1 300 ? 2.065 -18.624 28.486 1.00 28.23 300 ARG A N 1
ATOM 2470 C CA . ARG A 1 300 ? 3.229 -19.510 28.605 1.00 28.23 300 ARG A CA 1
ATOM 2471 C C . ARG A 1 300 ? 3.283 -20.102 30.021 1.00 28.23 300 ARG A C 1
ATOM 2473 O O . ARG A 1 300 ? 3.001 -19.381 30.977 1.00 28.23 300 ARG A O 1
ATOM 2480 N N . PRO A 1 301 ? 3.656 -21.384 30.172 1.00 30.02 301 PRO A N 1
ATOM 2481 C CA . PRO A 1 301 ? 3.731 -22.019 31.475 1.00 30.02 301 PRO A CA 1
ATOM 2482 C C . PRO A 1 301 ? 4.932 -21.519 32.289 1.00 30.02 301 PRO A C 1
ATOM 2484 O O . PRO A 1 301 ? 6.034 -21.313 31.781 1.00 30.02 301 PRO A O 1
ATOM 2487 N N . ASP A 1 302 ? 4.641 -21.379 33.574 1.00 30.44 302 ASP A N 1
ATOM 2488 C CA . ASP A 1 302 ? 5.469 -21.084 34.738 1.00 30.44 302 ASP A CA 1
ATOM 2489 C C . ASP A 1 302 ? 6.885 -21.706 34.690 1.00 30.44 302 ASP A C 1
ATOM 2491 O O . ASP A 1 302 ? 7.062 -22.926 34.791 1.00 30.44 302 ASP A O 1
ATOM 2495 N N . VAL A 1 303 ? 7.924 -20.869 34.567 1.00 32.91 303 VAL A N 1
ATOM 2496 C CA . VAL A 1 303 ? 9.318 -21.295 34.761 1.00 32.91 303 VAL A CA 1
ATOM 2497 C C . VAL A 1 303 ? 9.616 -21.249 36.253 1.00 32.91 303 VAL A C 1
ATOM 2499 O O . VAL A 1 303 ? 9.905 -20.205 36.836 1.00 32.91 303 VAL A O 1
ATOM 2502 N N . ARG A 1 304 ? 9.553 -22.428 36.874 1.00 32.09 304 ARG A N 1
ATOM 2503 C CA . ARG A 1 304 ? 9.947 -22.646 38.264 1.00 32.09 304 ARG A CA 1
ATOM 2504 C C . ARG A 1 304 ? 11.366 -22.140 38.541 1.00 32.09 304 ARG A C 1
ATOM 2506 O O . ARG A 1 304 ? 12.340 -22.562 37.922 1.00 32.09 304 ARG A O 1
ATOM 2513 N N . GLN A 1 305 ? 11.417 -21.294 39.562 1.00 32.16 305 GLN A N 1
ATOM 2514 C CA . GLN A 1 305 ? 12.547 -20.863 40.378 1.00 32.16 305 GLN A CA 1
ATOM 2515 C C . GLN A 1 305 ? 13.724 -21.859 40.423 1.00 32.16 305 GLN A C 1
ATOM 2517 O O . GLN A 1 305 ? 13.607 -22.957 40.970 1.00 32.16 305 GLN A O 1
ATOM 2522 N N . ARG A 1 306 ? 14.902 -21.429 39.952 1.00 30.30 306 ARG A N 1
ATOM 2523 C CA . ARG A 1 306 ? 16.186 -21.932 40.459 1.00 30.30 306 ARG A CA 1
ATOM 2524 C C . ARG A 1 306 ? 16.731 -20.919 41.456 1.00 30.30 306 ARG A C 1
ATOM 2526 O O . ARG A 1 306 ? 17.143 -19.827 41.084 1.00 30.30 306 ARG A O 1
ATOM 2533 N N . GLN A 1 307 ? 16.698 -21.308 42.725 1.00 33.28 307 GLN A N 1
ATOM 2534 C CA . GLN A 1 307 ? 17.349 -20.607 43.823 1.00 33.28 307 GLN A CA 1
ATOM 2535 C C . GLN A 1 307 ? 18.863 -20.557 43.586 1.00 33.28 307 GLN A C 1
ATOM 2537 O O . GLN A 1 307 ? 19.506 -21.584 43.372 1.00 33.28 307 GLN A O 1
ATOM 2542 N N . TYR A 1 308 ? 19.415 -19.349 43.639 1.00 27.69 308 TYR A N 1
ATOM 2543 C CA . TYR A 1 308 ? 20.844 -19.082 43.730 1.00 27.69 308 TYR A CA 1
ATOM 2544 C C . TYR A 1 308 ? 21.214 -19.106 45.223 1.00 27.69 308 TYR A C 1
ATOM 2546 O O . TYR A 1 308 ? 20.681 -18.308 45.993 1.00 27.69 308 TYR A O 1
ATOM 2554 N N . GLN A 1 309 ? 22.087 -20.021 45.646 1.00 33.44 309 GLN A N 1
ATOM 2555 C CA . GLN A 1 309 ? 22.742 -19.963 46.958 1.00 33.44 309 GLN A CA 1
ATOM 2556 C C . GLN A 1 309 ? 24.211 -19.552 46.771 1.00 33.44 309 GLN A C 1
ATOM 2558 O O . GLN A 1 309 ? 24.892 -20.152 45.938 1.00 33.44 309 GLN A O 1
ATOM 2563 N N . PRO A 1 310 ? 24.718 -18.555 47.520 1.00 34.72 310 PRO A N 1
ATOM 2564 C CA . PRO A 1 310 ? 26.129 -18.191 47.527 1.00 34.72 310 PRO A CA 1
ATOM 2565 C C . PRO A 1 310 ? 26.875 -18.966 48.625 1.00 34.72 310 PRO A C 1
ATOM 2567 O O . PRO A 1 310 ? 26.372 -19.095 49.740 1.00 34.72 310 PRO A O 1
ATOM 2570 N N . GLY A 1 311 ? 28.091 -19.439 48.343 1.00 30.20 311 GLY A N 1
ATOM 2571 C CA . GLY A 1 311 ? 28.967 -19.974 49.386 1.00 30.20 311 GLY A CA 1
ATOM 2572 C C . GLY A 1 311 ? 30.236 -20.661 48.881 1.00 30.20 311 GLY A C 1
ATOM 2573 O O . GLY A 1 311 ? 30.159 -21.640 48.151 1.00 30.20 311 GLY A O 1
ATOM 2574 N N . ASP A 1 312 ? 31.370 -20.147 49.360 1.00 31.77 312 ASP A N 1
ATOM 2575 C CA . ASP A 1 312 ? 32.675 -20.797 49.545 1.00 31.77 312 ASP A CA 1
ATOM 2576 C C . ASP A 1 312 ? 33.591 -21.080 48.334 1.00 31.77 312 ASP A C 1
ATOM 2578 O O . ASP A 1 312 ? 33.561 -22.128 47.693 1.00 31.77 312 ASP A O 1
ATOM 2582 N N . GLY A 1 313 ? 34.568 -20.184 48.135 1.00 32.94 313 GLY A N 1
ATOM 2583 C CA . GLY A 1 313 ? 35.948 -20.616 47.845 1.00 32.94 313 GLY A CA 1
ATOM 2584 C C . GLY A 1 313 ? 36.722 -20.846 49.159 1.00 32.94 313 GLY A C 1
ATOM 2585 O O . GLY A 1 313 ? 36.130 -20.765 50.232 1.00 32.94 313 GLY A O 1
ATOM 2586 N N . PRO A 1 314 ? 38.065 -20.971 49.164 1.00 50.59 314 PRO A N 1
ATOM 2587 C CA . PRO A 1 314 ? 38.986 -21.451 48.126 1.00 50.59 314 PRO A CA 1
ATOM 2588 C C . PRO A 1 314 ? 40.033 -22.458 48.686 1.00 50.59 314 PRO A C 1
ATOM 2590 O O . PRO A 1 314 ? 40.478 -22.307 49.818 1.00 50.59 314 PRO A O 1
ATOM 2593 N N . ARG A 1 315 ? 40.532 -23.423 47.892 1.00 36.50 315 ARG A N 1
ATOM 2594 C CA . ARG A 1 315 ? 41.828 -24.148 48.077 1.00 36.50 315 ARG A CA 1
ATOM 2595 C C . ARG A 1 315 ? 42.224 -24.700 46.693 1.00 36.50 315 ARG A C 1
ATOM 2597 O O . ARG A 1 315 ? 41.394 -25.346 46.078 1.00 36.50 315 ARG A O 1
ATOM 2604 N N . GLY A 1 316 ? 43.365 -24.440 46.053 1.00 31.27 316 GLY A N 1
ATOM 2605 C CA . GLY A 1 316 ? 44.746 -24.325 46.516 1.00 31.27 316 GLY A CA 1
ATOM 2606 C C . GLY A 1 316 ? 45.506 -25.584 46.067 1.00 31.27 316 GLY A C 1
ATOM 2607 O O . GLY A 1 316 ? 45.206 -26.637 46.605 1.00 31.27 316 GLY A O 1
ATOM 2608 N N . LEU A 1 317 ? 46.434 -25.484 45.098 1.00 36.66 317 LEU A N 1
ATOM 2609 C CA . LEU A 1 317 ? 47.546 -26.426 44.792 1.00 36.66 317 LEU A CA 1
ATOM 2610 C C . LEU A 1 317 ? 48.332 -25.867 43.582 1.00 36.66 317 LEU A C 1
ATOM 2612 O O . LEU A 1 317 ? 47.800 -25.760 42.487 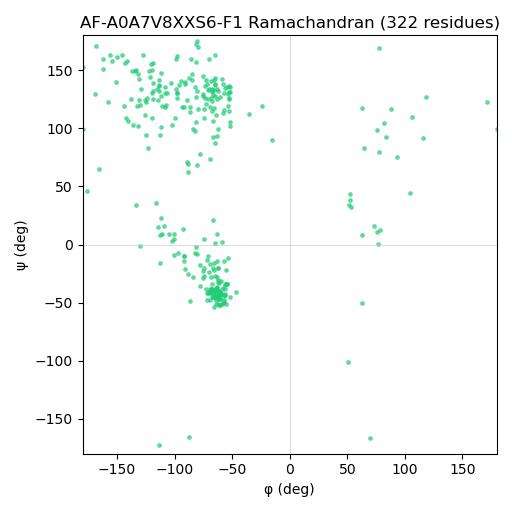1.00 36.66 317 LEU A O 1
ATOM 2616 N N . ARG A 1 318 ? 49.468 -25.202 43.827 1.00 37.28 318 ARG A N 1
ATOM 2617 C CA . ARG A 1 318 ? 50.861 -25.711 43.845 1.00 37.28 318 ARG A CA 1
ATOM 2618 C C . ARG A 1 318 ? 51.511 -25.819 42.460 1.00 37.28 318 ARG A C 1
ATOM 2620 O O . ARG A 1 318 ? 51.307 -26.769 41.717 1.00 37.28 318 ARG A O 1
ATOM 2627 N N . LEU A 1 319 ? 52.390 -24.847 42.220 1.00 36.72 319 LEU A N 1
ATOM 2628 C CA . LEU A 1 319 ? 53.487 -24.877 41.260 1.00 36.72 319 LEU A CA 1
ATOM 2629 C C . LEU A 1 319 ? 54.541 -25.902 41.710 1.00 36.72 319 LEU A C 1
ATOM 2631 O O . LEU A 1 319 ? 54.960 -25.885 42.868 1.00 36.72 319 LEU A O 1
ATOM 2635 N N . HIS A 1 320 ? 54.999 -26.741 40.784 1.00 36.97 320 HIS A N 1
ATOM 2636 C CA . HIS A 1 320 ? 56.253 -27.480 40.903 1.00 36.97 320 HIS A CA 1
ATOM 2637 C C . HIS A 1 320 ? 57.244 -26.922 39.879 1.00 36.97 320 HIS A C 1
ATOM 2639 O O . HIS A 1 320 ? 57.004 -26.976 38.677 1.00 36.97 320 HIS A O 1
ATOM 2645 N N . ALA A 1 321 ? 58.358 -26.400 40.383 1.00 41.22 321 ALA A N 1
ATOM 2646 C CA . ALA A 1 321 ? 59.593 -26.167 39.649 1.00 41.22 321 ALA A CA 1
ATOM 2647 C C . ALA A 1 321 ? 60.654 -27.107 40.229 1.00 41.22 321 ALA A C 1
ATOM 2649 O O . ALA A 1 321 ? 60.690 -27.245 41.451 1.00 41.22 321 ALA A O 1
ATOM 2650 N N . THR A 1 322 ? 61.470 -27.741 39.377 1.00 43.53 322 THR A N 1
ATOM 2651 C CA . THR A 1 322 ? 62.879 -28.177 39.576 1.00 43.53 322 THR A CA 1
ATOM 2652 C C . THR A 1 322 ? 63.312 -28.853 38.253 1.00 43.53 322 THR A C 1
ATOM 2654 O O . THR A 1 322 ? 62.713 -29.854 37.879 1.00 43.53 322 THR A O 1
ATOM 2657 N N . THR A 1 323 ? 64.044 -28.177 37.359 1.00 45.41 323 THR A N 1
ATOM 2658 C CA . THR A 1 323 ? 65.522 -28.101 37.205 1.00 45.41 323 THR A CA 1
ATOM 2659 C C . THR A 1 323 ? 66.118 -29.204 36.320 1.00 45.41 323 THR A C 1
ATOM 2661 O O . THR A 1 323 ? 66.117 -30.370 36.704 1.00 45.41 323 THR A O 1
ATOM 2664 N N . ALA A 1 324 ? 66.708 -28.787 35.195 1.00 46.09 324 ALA A N 1
ATOM 2665 C CA . ALA A 1 324 ? 68.078 -29.092 34.766 1.00 46.09 324 ALA A CA 1
ATOM 2666 C C . ALA A 1 324 ? 68.525 -28.001 33.786 1.00 46.09 324 ALA A C 1
ATOM 2668 O O . ALA A 1 324 ? 67.725 -27.697 32.871 1.00 46.09 324 ALA A O 1
#

Radius of gyration: 31.82 Å; Cα contacts (8 Å, |Δi|>4): 336; chains: 1; bounding box: 107×50×137 Å